Protein AF-A0A485KZB7-F1 (afdb_monomer_lite)

pLDDT: mean 91.89, std 10.24, range [34.25, 98.75]

Sequence (223 aa):
MPAKTKECPFADVTKDVAELESGYIRCPFHLHRQGANAMAKTNVKFETKSGRFVTSAKTTKLLEDIGGSDKIREFATRFYAHGFLDSTLKPFFFLDDGATAHGQRLADFIIQEMGGDVVGSHFWGAAHAKARNCSKRHPSVRGNNFNVVDSRTWMRLHFWAARECGFHLHRAFWRWYISFIQHHIAFYTDSAASFTYEDSVWSMHQHNIDAYVQNGHRMPDFE

Foldseek 3Di:
DPPPPDAFPLLDLVDQLVVVLVCPDDGPQADSFAAQLPCLPPADDFDDDPLHTDADPSLLVVQRRRRHLRLQLSLLLNLVSLQCQAPLRVLLCQDPPGSNVRSLLRSCVSCVSSPHDDPDDDPVVVSQLCSQQRPSDDPVRRPAFDDLQSLLLSLLSSLLSCVSSVQVSSVNSLVNVLVVSLSVSCVRPVVNSVCSVVSNCQNVDVVQVVVCVVVSNYRPVVD

InterPro domains:
  IPR009050 Globin-like superfamily [SSF46458] (63-168)
  IPR012292 Globin/Protoglobin [G3DSA:1.10.490.10] (58-187)

Organism: NCBI:txid120398

Radius of gyration: 16.96 Å; chains: 1; bounding box: 47×45×42 Å

Secondary structure (DSSP, 8-state):
----PPPPGGG-TTS-HHHHHTSSS--SS---PPP--TTTTS-----EETTEE---HHHHHHHHHTTHHHHHHHHHHHHHHHHTT-TTTGGG----SHHHHHHHHHHHHHHHHHT---SS---HHHHHHHHHT-TTS-GGGTT----HHHHHHHHHHHHHHHHHTTGGGSHHHHHHHHHHHHHHHTTT-GGGGGGHHHHHHHTT-HHHHHHHHHTTSS-GGG-

Structure (mmCIF, N/CA/C/O backbone):
data_AF-A0A485KZB7-F1
#
_entry.id   AF-A0A485KZB7-F1
#
loop_
_atom_site.group_PDB
_atom_site.id
_atom_site.type_symbol
_atom_site.label_atom_id
_atom_site.label_alt_id
_atom_site.label_comp_id
_atom_site.label_asym_id
_atom_site.label_entity_id
_atom_site.label_seq_id
_atom_site.pdbx_PDB_ins_code
_atom_site.Cartn_x
_atom_site.Cartn_y
_atom_site.Cartn_z
_atom_site.occupancy
_atom_site.B_iso_or_equiv
_atom_site.auth_seq_id
_atom_site.auth_comp_id
_atom_site.auth_asym_id
_atom_site.auth_atom_id
_atom_site.pdbx_PDB_model_num
ATOM 1 N N . MET A 1 1 ? 28.725 -18.501 2.513 1.00 36.41 1 MET A N 1
ATOM 2 C CA . MET A 1 1 ? 27.438 -17.940 2.046 1.00 36.41 1 MET A CA 1
ATOM 3 C C . MET A 1 1 ? 26.840 -17.168 3.209 1.00 36.41 1 MET A C 1
ATOM 5 O O . MET A 1 1 ? 26.737 -17.775 4.271 1.00 36.41 1 MET A O 1
ATOM 9 N N . PRO A 1 2 ? 26.535 -15.865 3.091 1.00 34.25 2 PRO A N 1
ATOM 10 C CA . PRO A 1 2 ? 25.827 -15.170 4.161 1.00 34.25 2 PRO A CA 1
ATOM 11 C C . PRO A 1 2 ? 24.490 -15.886 4.374 1.00 34.25 2 PRO A C 1
ATOM 13 O O . PRO A 1 2 ? 23.821 -16.240 3.401 1.00 34.25 2 PRO A O 1
ATOM 16 N N . ALA A 1 3 ? 24.149 -16.185 5.628 1.00 38.78 3 ALA A N 1
ATOM 17 C CA . ALA A 1 3 ? 22.864 -16.780 5.958 1.00 38.78 3 ALA A CA 1
ATOM 18 C C . ALA A 1 3 ? 21.777 -15.898 5.338 1.00 38.78 3 ALA A C 1
ATOM 20 O O . ALA A 1 3 ? 21.732 -14.705 5.635 1.00 38.78 3 ALA A O 1
ATOM 21 N N . LYS A 1 4 ? 20.950 -16.461 4.443 1.00 46.59 4 LYS A N 1
ATOM 22 C CA . LYS A 1 4 ? 19.761 -15.769 3.939 1.00 46.59 4 LYS A CA 1
ATOM 23 C C . LYS A 1 4 ? 19.007 -15.280 5.171 1.00 46.59 4 LYS A C 1
ATOM 25 O O . LYS A 1 4 ? 18.535 -16.101 5.960 1.00 46.59 4 LYS A O 1
ATOM 30 N N . THR A 1 5 ? 18.964 -13.967 5.372 1.00 53.12 5 THR A N 1
ATOM 31 C CA . THR A 1 5 ? 18.057 -13.345 6.330 1.00 53.12 5 THR A CA 1
ATOM 32 C C . THR A 1 5 ? 16.684 -13.933 6.036 1.00 53.12 5 THR A C 1
ATOM 34 O O . THR A 1 5 ? 16.222 -13.867 4.898 1.00 53.12 5 THR A O 1
ATOM 37 N N . LYS A 1 6 ? 16.104 -14.655 7.001 1.00 76.00 6 LYS A N 1
ATOM 38 C CA . LYS A 1 6 ? 14.808 -15.313 6.803 1.00 76.00 6 LYS A CA 1
ATOM 39 C C . LYS A 1 6 ? 13.811 -14.218 6.434 1.00 76.00 6 LYS A C 1
ATOM 41 O O . LYS A 1 6 ? 13.649 -13.312 7.227 1.00 76.00 6 LYS A O 1
ATOM 46 N N . GLU A 1 7 ? 13.204 -14.256 5.257 1.00 88.00 7 GLU A N 1
ATOM 47 C CA . GLU A 1 7 ? 12.125 -13.324 4.911 1.00 88.00 7 GLU A CA 1
ATOM 48 C C . GLU A 1 7 ? 10.877 -13.626 5.751 1.00 88.00 7 GLU A C 1
ATOM 50 O O . GLU A 1 7 ? 10.679 -14.754 6.222 1.00 88.00 7 GLU A O 1
ATOM 55 N N . CYS A 1 8 ? 10.030 -12.618 5.949 1.00 91.56 8 CYS A N 1
ATOM 56 C CA . CYS A 1 8 ? 8.719 -12.812 6.549 1.00 91.56 8 CYS A CA 1
ATOM 57 C C . CYS A 1 8 ? 7.881 -13.775 5.690 1.00 91.56 8 CYS A C 1
ATOM 59 O O . CYS A 1 8 ? 7.881 -13.642 4.469 1.00 91.56 8 CYS A O 1
ATOM 61 N N . PRO A 1 9 ? 7.106 -14.707 6.276 1.00 92.62 9 PRO A N 1
ATOM 62 C CA . PRO A 1 9 ? 6.195 -15.554 5.506 1.00 92.62 9 PRO A CA 1
ATOM 63 C C . PRO A 1 9 ? 5.201 -14.784 4.622 1.00 92.62 9 PRO A C 1
ATOM 65 O O . PRO A 1 9 ? 4.825 -15.291 3.574 1.00 92.62 9 PRO A O 1
ATOM 68 N N . PHE A 1 10 ? 4.825 -13.555 4.997 1.00 94.62 10 PHE A N 1
ATOM 69 C CA . PHE A 1 10 ? 3.956 -12.680 4.194 1.00 94.62 10 PHE A CA 1
ATOM 70 C C . PHE A 1 10 ? 4.652 -12.124 2.943 1.00 94.62 10 PHE A C 1
ATOM 72 O O . PHE A 1 10 ? 3.975 -11.640 2.040 1.00 94.62 10 PHE A O 1
ATOM 79 N N . ALA A 1 11 ? 5.985 -12.204 2.871 1.00 95.50 11 ALA A N 1
ATOM 80 C CA . ALA A 1 11 ? 6.758 -11.858 1.681 1.00 95.50 11 ALA A CA 1
ATOM 81 C C . ALA A 1 11 ? 6.645 -12.917 0.567 1.00 95.50 11 ALA A C 1
ATOM 83 O O . ALA A 1 11 ? 7.115 -12.687 -0.545 1.00 95.50 11 ALA A O 1
ATOM 84 N N . ASP A 1 12 ? 6.051 -14.077 0.858 1.00 94.12 12 ASP A N 1
ATOM 85 C CA . ASP A 1 12 ? 5.849 -15.158 -0.098 1.00 94.12 12 ASP A CA 1
ATOM 86 C C . ASP A 1 12 ? 4.417 -15.124 -0.648 1.00 94.12 12 ASP A C 1
ATOM 88 O O . ASP A 1 12 ? 3.473 -15.551 0.022 1.00 94.12 12 ASP A O 1
ATOM 92 N N . VAL A 1 13 ? 4.255 -14.609 -1.872 1.00 95.06 13 VAL A N 1
ATOM 93 C CA . VAL A 1 13 ? 2.940 -14.453 -2.516 1.00 95.06 13 VAL A CA 1
ATOM 94 C C . VAL A 1 13 ? 2.230 -15.781 -2.785 1.00 95.06 13 VAL A C 1
ATOM 96 O O . VAL A 1 13 ? 1.012 -15.787 -2.935 1.00 95.06 13 VAL A O 1
ATOM 99 N N . THR A 1 14 ? 2.949 -16.910 -2.810 1.00 93.12 14 THR A N 1
ATOM 100 C CA . THR A 1 14 ? 2.334 -18.222 -3.070 1.00 93.12 14 THR A CA 1
ATOM 101 C C . THR A 1 14 ? 1.674 -18.815 -1.832 1.00 93.12 14 THR A C 1
ATOM 103 O O . THR A 1 14 ? 0.990 -19.828 -1.933 1.00 93.12 14 THR A O 1
ATOM 106 N N . LYS A 1 15 ? 1.907 -18.225 -0.655 1.00 91.56 15 LYS A N 1
ATOM 107 C CA . LYS A 1 15 ? 1.258 -18.641 0.588 1.00 91.56 15 LYS A CA 1
ATOM 108 C C . LYS A 1 15 ? -0.069 -17.928 0.759 1.00 91.56 15 LYS A C 1
ATOM 110 O O . LYS A 1 15 ? -0.154 -16.714 0.550 1.00 91.56 15 LYS A O 1
ATOM 115 N N . ASP A 1 16 ? -1.063 -18.693 1.189 1.00 89.94 16 ASP A N 1
ATOM 116 C CA . ASP A 1 16 ? -2.361 -18.175 1.588 1.00 89.94 16 ASP A CA 1
ATOM 117 C C . ASP A 1 16 ? -2.235 -17.415 2.916 1.00 89.94 16 ASP A C 1
ATOM 119 O O . ASP A 1 16 ? -1.655 -17.905 3.887 1.00 89.94 16 ASP A O 1
ATOM 123 N N . VAL A 1 17 ? -2.753 -16.187 2.961 1.00 89.69 17 VAL A N 1
ATOM 124 C CA . VAL A 1 17 ? -2.634 -15.325 4.144 1.00 89.69 17 VAL A CA 1
ATOM 125 C C . VAL A 1 17 ? -3.463 -15.847 5.322 1.00 89.69 17 VAL A C 1
ATOM 127 O O . VAL A 1 17 ? -3.009 -15.743 6.460 1.00 89.69 17 VAL A O 1
ATOM 130 N 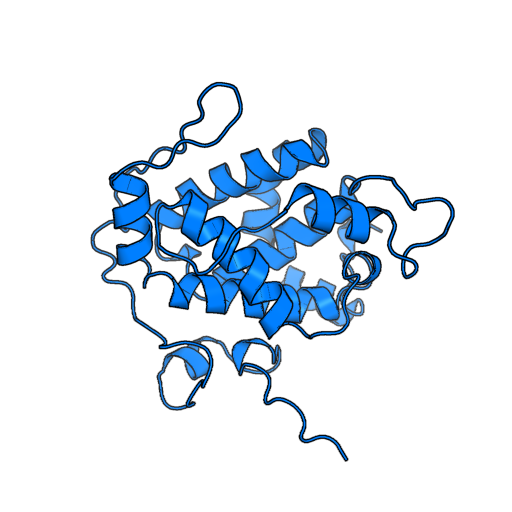N . ALA A 1 18 ? -4.620 -16.470 5.089 1.00 85.62 18 ALA A N 1
ATOM 131 C CA . ALA A 1 18 ? -5.414 -17.052 6.168 1.00 85.62 18 ALA A CA 1
ATOM 132 C C . ALA A 1 18 ? -4.673 -18.230 6.829 1.00 85.62 18 ALA A C 1
ATOM 134 O O . ALA A 1 18 ? -4.719 -18.380 8.053 1.00 85.62 18 ALA A O 1
ATOM 135 N N . GLU A 1 19 ? -3.918 -19.017 6.055 1.00 85.06 19 GLU A N 1
ATOM 136 C CA . GLU A 1 19 ? -3.022 -20.040 6.609 1.00 85.06 19 GLU A CA 1
ATOM 137 C C . GLU A 1 19 ? -1.893 -19.424 7.445 1.00 85.06 19 GLU A C 1
ATOM 139 O O . GLU A 1 19 ? -1.568 -19.943 8.515 1.00 85.06 19 GLU A O 1
ATOM 144 N N . LEU A 1 20 ? -1.312 -18.299 7.014 1.00 84.69 20 LEU A N 1
ATOM 145 C CA . LEU A 1 20 ? -0.275 -17.602 7.784 1.00 84.69 20 LEU A CA 1
ATOM 146 C C . LEU A 1 20 ? -0.810 -17.066 9.123 1.00 84.69 20 LEU A C 1
ATOM 148 O O . LEU A 1 20 ? -0.135 -17.171 10.146 1.00 84.69 20 LEU A O 1
ATOM 152 N N . GLU A 1 21 ? -2.029 -16.529 9.127 1.00 82.06 21 GLU A N 1
ATOM 153 C CA . GLU A 1 21 ? -2.670 -15.927 10.304 1.00 82.06 21 GLU A CA 1
ATOM 154 C C . GLU A 1 21 ? -3.205 -16.955 11.309 1.00 82.06 21 GLU A C 1
ATOM 156 O O . GLU A 1 21 ? -3.427 -16.626 12.473 1.00 82.06 21 GLU A O 1
ATOM 161 N N . SER A 1 22 ? -3.362 -18.215 10.898 1.00 77.38 22 SER A N 1
ATOM 162 C CA . SER A 1 22 ? -3.807 -19.313 11.768 1.00 77.38 22 SER A CA 1
ATOM 163 C C . SER A 1 22 ? -2.859 -19.614 12.944 1.00 77.38 22 SER A C 1
ATOM 165 O O . SER A 1 22 ? -3.224 -20.340 13.868 1.00 77.38 22 SER A O 1
ATOM 167 N N . GLY A 1 23 ? -1.630 -19.083 12.916 1.00 68.88 23 GLY A N 1
ATOM 168 C CA . GLY A 1 23 ? -0.619 -19.288 13.954 1.00 68.88 23 GLY A CA 1
ATOM 169 C C . GLY A 1 23 ? 0.152 -20.607 13.844 1.00 68.88 23 GLY A C 1
ATOM 170 O O . GLY A 1 23 ? 1.099 -20.815 14.603 1.00 68.88 23 GLY A O 1
ATOM 171 N N . TYR A 1 24 ? -0.177 -21.478 12.878 1.00 69.25 24 TYR A N 1
ATOM 172 C CA . TYR A 1 24 ? 0.605 -22.693 12.603 1.00 69.25 24 TYR A CA 1
ATOM 173 C C . TYR A 1 24 ? 2.009 -22.379 12.067 1.00 69.25 24 TYR A C 1
ATOM 175 O O . TYR A 1 24 ? 2.950 -23.148 12.277 1.00 69.25 24 TYR A O 1
ATOM 183 N N . ILE A 1 25 ? 2.173 -21.235 11.400 1.00 71.81 25 ILE A N 1
ATOM 184 C CA . ILE A 1 25 ? 3.452 -20.783 10.859 1.00 71.81 25 ILE A CA 1
ATOM 185 C C . ILE A 1 25 ? 4.040 -19.735 11.800 1.00 71.81 25 ILE A C 1
ATOM 187 O O . ILE A 1 25 ? 3.521 -18.633 11.951 1.00 71.81 25 ILE A O 1
ATOM 191 N N . ARG A 1 26 ? 5.177 -20.060 12.421 1.00 77.12 26 ARG A N 1
ATOM 192 C CA . ARG A 1 26 ? 5.897 -19.112 13.276 1.00 77.12 26 ARG A CA 1
ATOM 193 C C . ARG A 1 26 ? 6.521 -18.003 12.426 1.00 77.12 26 ARG A C 1
ATOM 195 O O . ARG A 1 26 ? 7.530 -18.233 11.758 1.00 77.12 26 ARG A O 1
ATOM 202 N N . CYS A 1 27 ? 5.977 -16.793 12.505 1.00 83.00 27 CYS A N 1
ATOM 203 C CA . CYS A 1 27 ? 6.603 -15.603 11.943 1.00 83.00 27 CYS A CA 1
ATOM 204 C C . CYS A 1 27 ? 7.546 -14.957 12.969 1.00 83.00 27 CYS A C 1
ATOM 206 O O . CYS A 1 27 ? 7.114 -14.609 14.065 1.00 83.00 27 CYS A O 1
ATOM 208 N N . PRO A 1 28 ? 8.838 -14.773 12.651 1.00 84.94 28 PRO A N 1
ATOM 209 C CA . PRO A 1 28 ? 9.756 -14.074 13.546 1.00 84.94 28 PRO A CA 1
ATOM 210 C C . PRO A 1 28 ? 9.637 -12.541 13.455 1.00 84.94 28 PRO A C 1
ATOM 212 O O . PRO A 1 28 ? 10.365 -11.850 14.160 1.00 84.94 28 PRO A O 1
ATOM 215 N N . PHE A 1 29 ? 8.755 -12.020 12.592 1.00 85.38 29 PHE A N 1
ATOM 216 C CA . PHE A 1 29 ? 8.601 -10.586 12.323 1.00 85.38 29 PHE A CA 1
ATOM 217 C C . PHE A 1 29 ? 7.325 -9.980 12.912 1.00 85.38 29 PHE A C 1
ATOM 219 O O . PHE A 1 29 ? 7.338 -8.799 13.242 1.00 85.38 29 PHE A O 1
ATOM 226 N N . HIS A 1 30 ? 6.246 -10.760 13.045 1.00 85.94 30 HIS A N 1
ATOM 227 C CA . HIS A 1 30 ? 4.915 -10.284 13.446 1.00 85.94 30 HIS A CA 1
ATOM 228 C C . HIS A 1 30 ? 4.283 -11.248 14.457 1.00 85.94 30 HIS A C 1
ATOM 230 O O . HIS A 1 30 ? 4.574 -12.445 14.434 1.00 85.94 30 HIS A O 1
ATOM 236 N N . LEU A 1 31 ? 3.396 -10.740 15.318 1.00 83.75 31 LEU A N 1
ATOM 237 C CA . LEU A 1 31 ? 2.701 -11.542 16.335 1.00 83.75 31 LEU A CA 1
ATOM 238 C C . LEU A 1 31 ? 1.316 -12.070 15.905 1.00 83.75 31 LEU A C 1
ATOM 240 O O . LEU A 1 31 ? 0.665 -12.712 16.726 1.00 83.75 31 LEU A O 1
ATOM 244 N N . HIS A 1 32 ? 0.853 -11.814 14.671 1.00 83.75 32 HIS A N 1
ATOM 245 C CA . HIS A 1 32 ? -0.434 -12.304 14.130 1.00 83.75 32 HIS A CA 1
ATOM 246 C C . HIS A 1 32 ? -1.635 -12.062 15.049 1.00 83.75 32 HIS A C 1
ATOM 248 O O . HIS A 1 32 ? -2.488 -12.928 15.253 1.00 83.75 32 HIS A O 1
ATOM 254 N N . ARG A 1 33 ? -1.697 -10.871 15.656 1.00 81.12 33 ARG A N 1
ATOM 255 C CA . ARG A 1 33 ? -2.773 -10.527 16.588 1.00 81.12 33 ARG A CA 1
ATOM 256 C C . ARG A 1 33 ? -4.095 -10.397 15.841 1.00 81.12 33 ARG A C 1
ATOM 258 O O . ARG A 1 33 ? -4.218 -9.616 14.901 1.00 81.12 33 ARG A O 1
ATOM 265 N N . GLN A 1 34 ? -5.105 -11.119 16.314 1.00 83.31 34 GLN A N 1
ATOM 266 C CA . GLN A 1 34 ? -6.467 -10.946 15.830 1.00 83.31 34 GLN A CA 1
ATOM 267 C C . GLN A 1 34 ? -7.045 -9.622 16.341 1.00 83.31 34 GLN A C 1
ATOM 269 O O . GLN A 1 34 ? -6.855 -9.251 17.500 1.00 83.31 34 GLN A O 1
ATOM 274 N N . GLY A 1 35 ? -7.755 -8.912 15.466 1.00 85.75 35 GLY A N 1
ATOM 275 C CA . GLY A 1 35 ? -8.472 -7.697 15.833 1.00 85.75 35 GLY A CA 1
ATOM 276 C C . GLY A 1 35 ? -9.685 -7.982 16.718 1.00 85.75 35 GLY A C 1
ATOM 277 O O . GLY A 1 35 ? -10.392 -8.975 16.526 1.00 85.75 35 GLY A O 1
ATOM 278 N N . ALA A 1 36 ? -9.963 -7.082 17.660 1.00 88.12 36 ALA A N 1
ATOM 279 C CA . ALA A 1 36 ? -11.155 -7.151 18.503 1.00 88.12 36 ALA A CA 1
ATOM 280 C C . ALA A 1 36 ? -12.451 -6.864 17.719 1.00 88.12 36 ALA A C 1
ATOM 282 O O . ALA A 1 36 ? -13.518 -7.334 18.114 1.00 88.12 36 ALA A O 1
ATOM 283 N N . ASN A 1 37 ? -12.363 -6.136 16.595 1.00 90.31 37 ASN A N 1
ATOM 284 C CA . ASN A 1 37 ? -13.483 -5.799 15.705 1.00 90.31 37 ASN A CA 1
ATOM 285 C C . ASN A 1 37 ? -14.677 -5.091 16.394 1.00 90.31 37 ASN A C 1
ATOM 287 O O . ASN A 1 37 ? -15.786 -5.051 15.847 1.00 90.31 37 ASN A O 1
ATOM 291 N N . ALA A 1 38 ? -14.487 -4.501 17.576 1.00 93.19 38 ALA A N 1
ATOM 292 C CA . ALA A 1 38 ? -15.526 -3.807 18.333 1.00 93.19 38 ALA A CA 1
ATOM 293 C C . ALA A 1 38 ? -15.970 -2.494 17.662 1.00 93.19 38 ALA A C 1
ATOM 295 O O . ALA A 1 38 ? -17.090 -2.021 17.862 1.00 93.19 38 ALA A O 1
ATOM 296 N N . MET A 1 39 ? -15.108 -1.895 16.842 1.00 93.62 39 MET A N 1
ATOM 297 C CA . MET A 1 39 ? -15.355 -0.687 16.062 1.00 93.62 39 MET A CA 1
ATOM 298 C C . MET A 1 39 ? -15.730 -0.973 14.609 1.00 93.62 39 MET A C 1
ATOM 300 O O . MET A 1 39 ? -15.916 -0.017 13.857 1.00 93.62 39 MET A O 1
ATOM 304 N N . ALA A 1 40 ? -15.910 -2.233 14.200 1.00 90.81 40 ALA A N 1
ATOM 305 C CA . ALA A 1 40 ? -16.069 -2.624 12.796 1.00 90.81 40 ALA A CA 1
ATOM 306 C C . ALA A 1 40 ? -17.144 -1.845 12.017 1.00 90.81 40 ALA A C 1
ATOM 308 O O . ALA A 1 40 ? -17.021 -1.682 10.804 1.00 90.81 40 ALA A O 1
ATOM 309 N N . LYS A 1 41 ? -18.191 -1.340 12.684 1.00 89.62 41 LYS A N 1
ATOM 310 C CA . LYS A 1 41 ? -19.284 -0.559 12.069 1.00 89.62 41 LYS A CA 1
ATOM 311 C C . LYS A 1 41 ? -19.292 0.924 12.465 1.00 89.62 41 LYS A C 1
ATOM 313 O O . LYS A 1 41 ? -20.149 1.672 11.999 1.00 89.62 41 LYS A O 1
ATOM 318 N N . THR A 1 42 ? -18.363 1.352 13.313 1.00 92.38 42 THR A N 1
ATOM 319 C CA . THR A 1 42 ? -18.287 2.722 13.828 1.00 92.38 42 THR A CA 1
ATOM 320 C C . THR A 1 42 ? -17.838 3.685 12.736 1.00 92.38 42 THR A C 1
ATOM 322 O O . THR A 1 42 ? -16.907 3.410 11.987 1.00 92.38 42 THR A O 1
ATOM 325 N N . ASN A 1 43 ? -18.461 4.860 12.651 1.00 92.19 43 ASN A N 1
ATOM 326 C CA . ASN A 1 43 ? -17.979 5.895 11.743 1.00 92.19 43 ASN A CA 1
ATOM 327 C C . ASN A 1 43 ? -16.713 6.560 12.314 1.00 92.19 43 ASN A C 1
ATOM 329 O O . ASN A 1 43 ? -16.789 7.329 13.279 1.00 92.19 43 ASN A O 1
ATOM 333 N N . VAL A 1 44 ? -15.558 6.273 11.713 1.00 94.56 44 VAL A N 1
ATOM 334 C CA . VAL A 1 44 ? -14.281 6.941 11.997 1.00 94.56 44 VAL A CA 1
ATOM 335 C C . VAL A 1 44 ? -13.967 7.858 10.822 1.00 94.56 44 VAL A C 1
ATOM 337 O O . VAL A 1 44 ? -13.672 7.400 9.722 1.00 94.56 44 VAL A O 1
ATOM 340 N N . LYS A 1 45 ? -14.092 9.167 11.041 1.00 92.44 45 LYS A N 1
ATOM 341 C CA . LYS A 1 45 ? -13.884 10.168 9.996 1.00 92.44 45 LYS A CA 1
ATOM 342 C C . LYS A 1 45 ? -12.389 10.344 9.727 1.00 92.44 45 LYS A C 1
ATOM 344 O O . LYS A 1 45 ? -11.598 10.403 10.663 1.00 92.44 45 LYS A O 1
ATOM 349 N N . PHE A 1 46 ? -12.025 10.454 8.453 1.00 94.56 46 PHE A N 1
ATOM 350 C CA . PHE A 1 46 ? -10.712 10.937 8.042 1.00 94.56 46 PHE A CA 1
ATOM 351 C C . PHE A 1 46 ? -10.711 12.469 8.104 1.00 94.56 46 PHE A C 1
ATOM 353 O O . PHE A 1 46 ? -11.535 13.114 7.453 1.00 94.56 46 PHE A O 1
ATOM 360 N N . GLU A 1 47 ? -9.841 13.053 8.925 1.00 93.88 47 GLU A N 1
ATOM 361 C CA . GLU A 1 47 ? -9.799 14.497 9.155 1.00 93.88 47 GLU A CA 1
ATOM 362 C C . GLU A 1 47 ? -8.427 15.065 8.819 1.00 93.88 47 GLU A C 1
ATOM 364 O O . GLU A 1 47 ? -7.397 14.468 9.123 1.00 93.88 47 GLU A O 1
ATOM 369 N N . THR A 1 48 ? -8.425 16.246 8.205 1.00 94.31 48 THR A N 1
ATOM 370 C CA . THR A 1 48 ? -7.205 16.962 7.839 1.00 94.31 48 THR A CA 1
ATOM 371 C C . THR A 1 48 ? -7.221 18.376 8.398 1.00 94.31 48 THR A C 1
ATOM 373 O O . THR A 1 48 ? -8.265 19.030 8.394 1.00 94.31 48 THR A O 1
ATOM 376 N N . LYS A 1 49 ? -6.057 18.892 8.789 1.00 92.75 49 LYS A N 1
ATOM 377 C CA . LYS A 1 49 ? -5.843 20.290 9.171 1.00 92.75 49 LYS A CA 1
ATOM 378 C C . LYS A 1 49 ? -4.665 20.840 8.379 1.00 92.75 49 LYS A C 1
ATOM 380 O O . LYS A 1 49 ? -3.584 20.259 8.390 1.00 92.75 49 LYS A O 1
ATOM 385 N N . SER A 1 50 ? -4.884 21.942 7.664 1.00 90.81 50 SER A N 1
ATOM 386 C CA . SER A 1 50 ? -3.871 22.561 6.792 1.00 90.81 50 SER A CA 1
ATOM 387 C C . SER A 1 50 ? -3.238 21.572 5.799 1.00 90.81 50 SER A C 1
ATOM 389 O O . SER A 1 50 ? -2.025 21.570 5.600 1.00 90.81 50 SER A O 1
ATOM 391 N N . GLY A 1 51 ? -4.060 20.691 5.216 1.00 85.94 51 GLY A N 1
ATOM 392 C CA . GLY A 1 51 ? -3.618 19.702 4.229 1.00 85.94 51 GLY A CA 1
ATOM 393 C C . GLY A 1 51 ? -2.834 18.513 4.793 1.00 85.94 51 GLY A C 1
ATOM 394 O O . GLY A 1 51 ? -2.289 17.753 4.007 1.00 85.94 51 GLY A O 1
ATOM 395 N N . ARG A 1 52 ? -2.767 18.336 6.118 1.00 86.88 52 ARG A N 1
ATOM 396 C CA . ARG A 1 52 ? -2.169 17.155 6.763 1.00 86.88 52 ARG A CA 1
ATOM 397 C C . ARG A 1 52 ? -3.228 16.364 7.510 1.00 86.88 52 ARG A C 1
ATOM 399 O O . ARG A 1 52 ? -4.126 16.978 8.090 1.00 86.88 52 ARG A O 1
ATOM 406 N N . PHE A 1 53 ? -3.117 15.040 7.522 1.00 90.25 53 PHE A N 1
ATOM 407 C CA . PHE A 1 53 ? -3.961 14.200 8.365 1.00 90.25 53 PHE A CA 1
ATOM 408 C C . PHE A 1 53 ? -3.806 14.554 9.853 1.00 90.25 53 PHE A C 1
ATOM 410 O O . PHE A 1 53 ? -2.756 15.022 10.299 1.00 90.25 53 PHE A O 1
ATOM 417 N N . VAL A 1 54 ? -4.887 14.369 10.611 1.00 92.81 54 VAL A N 1
ATOM 418 C CA . VAL A 1 54 ? -4.931 14.590 12.056 1.00 92.81 54 VAL A CA 1
ATOM 419 C C . VAL A 1 54 ? -5.237 13.274 12.756 1.00 92.81 54 VAL A C 1
ATOM 421 O O . VAL A 1 54 ? -6.361 12.771 12.715 1.00 92.81 54 VAL A O 1
ATOM 424 N N . THR A 1 55 ? -4.236 12.755 13.461 1.00 93.81 55 THR A N 1
ATOM 425 C CA . THR A 1 55 ? -4.392 11.639 14.393 1.00 93.81 55 THR A CA 1
ATOM 426 C C . THR A 1 55 ? -5.397 11.991 15.492 1.00 93.81 55 THR A C 1
ATOM 428 O O . THR A 1 55 ? -5.387 13.095 16.040 1.00 93.81 55 THR A O 1
ATOM 431 N N . SER A 1 56 ? -6.264 11.043 15.847 1.00 94.19 56 SER A N 1
ATOM 432 C CA . SER A 1 56 ? -7.263 11.204 16.905 1.00 94.19 56 SER A CA 1
ATOM 433 C C . SER A 1 56 ? -7.336 9.963 17.791 1.00 94.19 56 SER A C 1
ATOM 435 O O . SER A 1 56 ? -6.983 8.865 17.372 1.00 94.19 56 SER A O 1
ATOM 437 N N . ALA A 1 57 ? -7.924 10.090 18.982 1.00 95.12 57 ALA A N 1
ATOM 438 C CA . ALA A 1 57 ? -8.182 8.932 19.842 1.00 95.12 57 ALA A CA 1
ATOM 439 C C . ALA A 1 57 ? -9.004 7.830 19.136 1.00 95.12 57 ALA A C 1
ATOM 441 O O . ALA A 1 57 ? -8.854 6.647 19.434 1.00 95.12 57 ALA A O 1
ATOM 442 N N . LYS A 1 58 ? -9.861 8.197 18.168 1.00 95.62 58 LYS A N 1
ATOM 443 C CA . LYS A 1 58 ? -10.624 7.224 17.375 1.00 95.62 58 LYS A CA 1
ATOM 444 C C . LYS A 1 58 ? -9.744 6.455 16.395 1.00 95.62 58 LYS A C 1
ATOM 446 O O . LYS A 1 58 ? -10.019 5.282 16.183 1.00 95.62 58 LYS A O 1
ATOM 451 N N . THR A 1 59 ? -8.732 7.082 15.797 1.00 96.50 59 THR A N 1
ATOM 452 C CA . THR A 1 59 ? -7.811 6.392 14.877 1.00 96.50 59 THR A CA 1
ATOM 453 C C . THR A 1 59 ? -6.839 5.504 15.643 1.00 96.50 59 THR A C 1
ATOM 455 O O . THR A 1 59 ? -6.570 4.399 15.188 1.00 96.50 59 THR A O 1
ATOM 458 N N . THR A 1 60 ? -6.423 5.917 16.844 1.00 96.69 60 THR A N 1
ATOM 459 C CA . THR A 1 60 ? -5.618 5.076 17.743 1.00 96.69 60 THR A CA 1
ATOM 460 C C . THR A 1 60 ? -6.396 3.832 18.160 1.00 96.69 60 THR A C 1
ATOM 462 O O . THR A 1 60 ? -5.928 2.714 17.972 1.00 96.69 60 THR A O 1
ATOM 465 N N . LYS A 1 61 ? -7.644 4.003 18.615 1.00 96.88 61 LYS A N 1
ATOM 466 C CA . LYS A 1 61 ? -8.507 2.866 18.958 1.00 96.88 61 LYS A CA 1
ATOM 467 C C . LYS A 1 61 ? -8.820 1.989 17.742 1.00 96.88 61 LYS A C 1
ATOM 469 O O . LYS A 1 61 ? -8.898 0.775 17.862 1.00 96.88 61 LYS A O 1
ATOM 474 N N . LEU A 1 62 ? -8.977 2.595 16.563 1.00 97.44 62 LEU A N 1
ATOM 475 C CA . LEU A 1 62 ? -9.172 1.857 15.319 1.00 97.44 62 LEU A CA 1
ATOM 476 C C . LEU A 1 62 ? -7.958 0.979 14.985 1.00 97.44 62 LEU A C 1
ATOM 478 O O . LEU A 1 62 ? -8.173 -0.137 14.533 1.00 97.44 62 LEU A O 1
ATOM 482 N N . LEU A 1 63 ? -6.725 1.451 15.222 1.00 97.50 63 LEU A N 1
ATOM 483 C CA . LEU A 1 63 ? -5.501 0.656 15.050 1.00 97.50 63 LEU A CA 1
ATOM 484 C C . LEU A 1 63 ? -5.494 -0.561 15.975 1.00 97.50 63 LEU A C 1
ATOM 486 O O . LEU A 1 63 ? -5.216 -1.666 15.524 1.00 97.50 63 LEU A O 1
ATOM 490 N N . GLU A 1 64 ? -5.817 -0.383 17.254 1.00 96.12 64 GLU A N 1
ATOM 491 C CA . GLU A 1 64 ? -5.927 -1.503 18.197 1.00 96.12 64 GLU A CA 1
ATOM 492 C C . GLU A 1 64 ? -6.983 -2.518 17.733 1.00 96.12 64 GLU A C 1
ATOM 494 O O . GLU A 1 64 ? -6.738 -3.725 17.720 1.00 96.12 64 GLU A O 1
ATOM 499 N N . ASP A 1 65 ? -8.140 -2.024 17.288 1.00 96.50 65 ASP A N 1
ATOM 500 C CA . ASP A 1 65 ? -9.307 -2.846 16.973 1.00 96.50 65 ASP A CA 1
ATOM 501 C C . ASP A 1 65 ? -9.124 -3.754 15.746 1.00 96.50 65 ASP A C 1
ATOM 503 O O . ASP A 1 65 ? -9.693 -4.846 15.703 1.00 96.50 65 ASP A O 1
ATOM 507 N N . ILE A 1 66 ? -8.290 -3.347 14.783 1.00 96.31 66 ILE A N 1
ATOM 508 C CA . ILE A 1 66 ? -7.941 -4.147 13.594 1.00 96.31 66 ILE A CA 1
ATOM 509 C C . ILE A 1 66 ? -6.854 -5.203 13.851 1.00 96.31 66 ILE A C 1
ATOM 511 O O . ILE A 1 66 ? -6.566 -5.985 12.951 1.00 96.31 66 ILE A O 1
ATOM 515 N N . GLY A 1 67 ? -6.251 -5.243 15.044 1.00 95.00 67 GLY A N 1
ATOM 516 C CA . GLY A 1 67 ? -5.139 -6.150 15.373 1.00 95.00 67 GLY A CA 1
ATOM 517 C C . GLY A 1 67 ? -3.811 -5.441 15.660 1.00 95.00 67 GLY A C 1
ATOM 518 O O . GLY A 1 67 ? -2.787 -6.092 15.864 1.00 95.00 67 GLY A O 1
ATOM 519 N N . GLY A 1 68 ? -3.806 -4.108 15.722 1.00 95.62 68 GLY A N 1
ATOM 520 C CA . GLY A 1 68 ? -2.641 -3.311 16.095 1.00 95.62 68 GLY A CA 1
ATOM 521 C C . GLY A 1 68 ? -1.575 -3.202 15.005 1.00 95.62 68 GLY A C 1
ATOM 522 O O . GLY A 1 68 ? -1.783 -3.522 13.834 1.00 95.62 68 GLY A O 1
ATOM 523 N N . SER A 1 69 ? -0.394 -2.743 15.422 1.00 95.19 69 SER A N 1
ATOM 524 C CA . SER A 1 69 ? 0.759 -2.505 14.549 1.00 95.19 69 SER A CA 1
ATOM 525 C C . SER A 1 69 ? 1.193 -3.737 13.751 1.00 95.19 69 SER A C 1
ATOM 527 O O . SER A 1 69 ? 1.563 -3.602 12.588 1.00 95.19 69 SER A O 1
ATOM 529 N N . ASP A 1 70 ? 1.117 -4.936 14.333 1.00 93.44 70 ASP A N 1
ATOM 530 C CA . ASP A 1 70 ? 1.512 -6.178 13.653 1.00 93.44 70 ASP A CA 1
ATOM 531 C C . ASP A 1 70 ? 0.668 -6.437 12.400 1.00 93.44 70 ASP A C 1
ATOM 533 O O . ASP A 1 70 ? 1.214 -6.756 11.345 1.00 93.44 70 ASP A O 1
ATOM 537 N N . LYS A 1 71 ? -0.645 -6.187 12.473 1.00 95.44 71 LYS A N 1
ATOM 538 C CA . LYS A 1 71 ? -1.546 -6.358 11.330 1.00 95.44 71 LYS A CA 1
ATOM 539 C C . LYS A 1 71 ? -1.214 -5.395 10.184 1.00 95.44 71 LYS A C 1
ATOM 541 O O . LYS A 1 71 ? -1.305 -5.753 9.010 1.00 95.44 71 LYS A O 1
ATOM 546 N N . ILE A 1 72 ? -0.790 -4.170 10.511 1.00 97.31 72 ILE A N 1
ATOM 547 C CA . ILE A 1 72 ? -0.312 -3.206 9.509 1.00 97.31 72 ILE A CA 1
ATOM 548 C C . ILE A 1 72 ? 0.982 -3.714 8.847 1.00 97.31 72 ILE A C 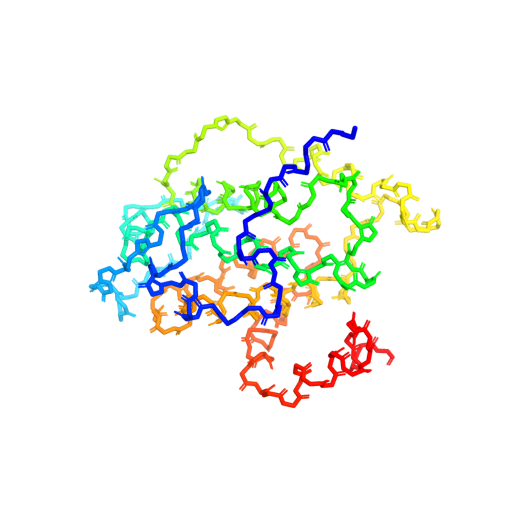1
ATOM 550 O O . ILE A 1 72 ? 1.129 -3.644 7.627 1.00 97.31 72 ILE A O 1
ATOM 554 N N . ARG A 1 73 ? 1.914 -4.273 9.627 1.00 95.62 73 ARG A N 1
ATOM 555 C CA . ARG A 1 73 ? 3.177 -4.827 9.106 1.00 95.62 73 ARG A CA 1
ATOM 556 C C . ARG A 1 73 ? 2.968 -6.011 8.173 1.00 95.62 73 ARG A C 1
ATOM 558 O O . ARG A 1 73 ? 3.649 -6.108 7.151 1.00 95.62 73 ARG A O 1
ATOM 565 N N . GLU A 1 74 ? 2.005 -6.866 8.490 1.00 95.75 74 GLU A N 1
ATOM 566 C CA . GLU A 1 74 ? 1.598 -8.000 7.662 1.00 95.75 74 GLU A CA 1
ATOM 567 C C . GLU A 1 74 ? 1.151 -7.564 6.269 1.00 95.75 74 GLU A C 1
ATOM 569 O O . GLU A 1 74 ? 1.761 -7.989 5.282 1.00 95.75 74 GLU A O 1
ATOM 574 N N . PHE A 1 75 ? 0.164 -6.662 6.166 1.00 96.25 75 PHE A N 1
ATOM 575 C CA . PHE A 1 75 ? -0.274 -6.222 4.837 1.00 96.25 75 PHE A CA 1
ATOM 576 C C . PHE A 1 75 ? 0.812 -5.429 4.125 1.00 96.25 75 PHE A C 1
ATOM 578 O O . PHE A 1 75 ? 0.949 -5.568 2.916 1.00 96.25 75 PHE A O 1
ATOM 585 N N . ALA A 1 76 ? 1.581 -4.591 4.827 1.00 97.81 76 ALA A N 1
ATOM 586 C CA . ALA A 1 76 ? 2.596 -3.779 4.170 1.00 97.81 76 ALA A CA 1
ATOM 587 C C . ALA A 1 76 ? 3.697 -4.668 3.575 1.00 97.81 76 ALA A C 1
ATOM 589 O O . ALA A 1 76 ? 4.169 -4.420 2.466 1.00 97.81 76 ALA A O 1
ATOM 590 N N . THR A 1 77 ? 4.061 -5.744 4.276 1.00 97.56 77 THR A N 1
ATOM 591 C CA . THR A 1 77 ? 4.961 -6.778 3.755 1.00 97.56 77 THR A CA 1
ATOM 592 C C . THR A 1 77 ? 4.353 -7.471 2.538 1.00 97.56 77 THR A C 1
ATOM 594 O O . THR A 1 77 ? 5.016 -7.575 1.506 1.00 97.56 77 THR A O 1
ATOM 597 N N . ARG A 1 78 ? 3.081 -7.887 2.620 1.00 97.88 78 ARG A N 1
ATOM 598 C CA . ARG A 1 78 ? 2.368 -8.536 1.510 1.00 97.88 78 ARG A CA 1
ATOM 599 C C . ARG A 1 78 ? 2.244 -7.629 0.283 1.00 97.88 78 ARG A C 1
ATOM 601 O O . ARG A 1 78 ? 2.436 -8.076 -0.842 1.00 97.88 78 ARG A O 1
ATOM 608 N N . PHE A 1 79 ? 2.008 -6.338 0.493 1.00 98.62 79 PHE A N 1
ATOM 609 C CA . PHE A 1 79 ? 1.969 -5.333 -0.562 1.00 98.62 79 PHE A CA 1
ATOM 610 C C . PHE A 1 79 ? 3.298 -5.269 -1.314 1.00 98.62 79 PHE A C 1
ATOM 612 O O . PHE A 1 79 ? 3.310 -5.367 -2.540 1.00 98.62 79 PHE A O 1
ATOM 619 N N . TYR A 1 80 ? 4.424 -5.152 -0.606 1.00 98.25 80 TYR A N 1
ATOM 620 C CA . TYR A 1 80 ? 5.717 -5.132 -1.286 1.00 98.25 80 TYR A CA 1
ATOM 621 C C . TYR A 1 80 ? 6.071 -6.479 -1.911 1.00 98.25 80 TYR A C 1
ATOM 623 O O . TYR A 1 80 ? 6.734 -6.480 -2.943 1.00 98.25 80 TYR A O 1
ATOM 631 N N . ALA A 1 81 ? 5.603 -7.605 -1.364 1.00 97.81 81 ALA A N 1
ATOM 632 C CA . ALA A 1 81 ? 5.756 -8.913 -1.999 1.00 97.81 81 ALA A CA 1
ATOM 633 C C . ALA A 1 81 ? 5.181 -8.902 -3.425 1.00 97.81 81 ALA A C 1
ATOM 635 O O . ALA A 1 81 ? 5.885 -9.252 -4.371 1.00 97.81 81 ALA A O 1
ATOM 636 N N . HIS A 1 82 ? 3.957 -8.387 -3.586 1.00 98.19 82 HIS A N 1
ATOM 637 C CA . HIS A 1 82 ? 3.348 -8.161 -4.901 1.00 98.19 82 HIS A CA 1
ATOM 638 C C . HIS A 1 82 ? 4.088 -7.097 -5.711 1.00 98.19 82 HIS A C 1
ATOM 640 O O . HIS A 1 82 ? 4.399 -7.309 -6.880 1.00 98.19 82 HIS A O 1
ATOM 646 N N . GLY A 1 83 ? 4.426 -5.963 -5.095 1.00 97.94 83 GLY A N 1
ATOM 647 C CA . GLY A 1 83 ? 5.099 -4.861 -5.780 1.00 97.94 83 GLY A CA 1
ATOM 648 C C . GLY A 1 83 ? 6.466 -5.240 -6.360 1.00 97.94 83 GLY A C 1
ATOM 649 O O . GLY A 1 83 ? 6.861 -4.701 -7.388 1.00 97.94 83 GLY A O 1
ATOM 650 N N . PHE A 1 84 ? 7.212 -6.155 -5.730 1.00 97.19 84 PHE A N 1
ATOM 651 C CA . PHE A 1 84 ? 8.518 -6.612 -6.230 1.00 97.19 84 PHE A CA 1
ATOM 652 C C . PHE A 1 84 ? 8.415 -7.492 -7.485 1.00 97.19 84 PHE A C 1
ATOM 654 O O . PHE A 1 84 ? 9.423 -7.674 -8.187 1.00 97.19 84 PHE A O 1
ATOM 661 N N . LEU A 1 85 ? 7.223 -8.024 -7.764 1.00 97.38 85 LEU A N 1
ATOM 662 C CA . LEU A 1 85 ? 6.894 -8.743 -8.994 1.00 97.38 85 LEU A CA 1
ATOM 663 C C . LEU A 1 85 ? 6.450 -7.781 -10.103 1.00 97.38 85 LEU A C 1
ATOM 665 O O . LEU A 1 85 ? 6.702 -8.055 -11.273 1.00 97.38 85 LEU A O 1
ATOM 669 N N . ASP A 1 86 ? 5.865 -6.639 -9.738 1.00 98.00 86 ASP A N 1
ATOM 670 C CA . ASP A 1 86 ? 5.352 -5.644 -10.676 1.00 98.00 86 ASP A CA 1
ATOM 671 C C . ASP A 1 86 ? 6.472 -4.828 -11.346 1.00 98.00 86 ASP A C 1
ATOM 673 O O . ASP A 1 86 ? 7.238 -4.105 -10.701 1.00 98.00 86 ASP A O 1
ATOM 677 N N . SER A 1 87 ? 6.563 -4.915 -12.673 1.00 95.00 87 SER A N 1
ATOM 678 C CA . SER A 1 87 ? 7.607 -4.219 -13.443 1.00 95.00 87 SER A CA 1
ATOM 679 C C . SER A 1 87 ? 7.450 -2.691 -13.509 1.00 95.00 87 SER A C 1
ATOM 681 O O . SER A 1 87 ? 8.439 -1.999 -13.760 1.00 95.00 87 SER A O 1
ATOM 683 N N . THR A 1 88 ? 6.252 -2.156 -13.253 1.00 95.25 88 TH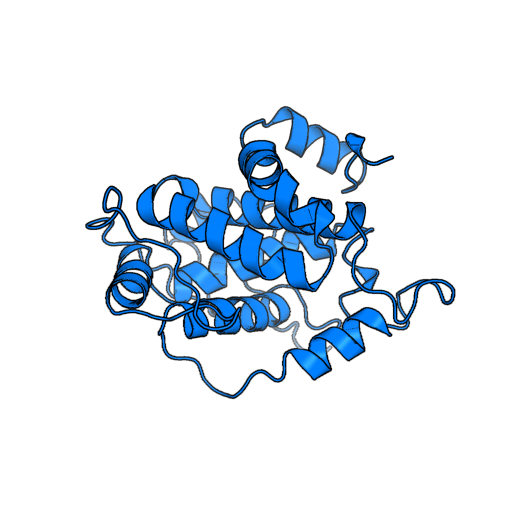R A N 1
ATOM 684 C CA . THR A 1 88 ? 5.974 -0.714 -13.189 1.00 95.25 88 THR A CA 1
ATOM 685 C C . THR A 1 88 ? 6.454 -0.130 -11.859 1.00 95.25 88 THR A C 1
ATOM 687 O O . THR A 1 88 ? 7.100 0.919 -11.840 1.00 95.25 88 THR A O 1
ATOM 690 N N . LEU A 1 89 ? 6.209 -0.817 -10.736 1.00 96.50 89 LEU A N 1
ATOM 691 C CA . LEU A 1 89 ? 6.573 -0.324 -9.401 1.00 96.50 89 LEU A CA 1
ATOM 692 C C . LEU A 1 89 ? 8.016 -0.634 -9.003 1.00 96.50 89 LEU A C 1
ATOM 694 O O . LEU A 1 89 ? 8.684 0.209 -8.395 1.00 96.50 89 LEU A O 1
ATOM 698 N N . LYS A 1 90 ? 8.530 -1.816 -9.359 1.00 95.81 90 LYS A N 1
ATOM 699 C CA . LYS A 1 90 ? 9.870 -2.279 -8.968 1.00 95.81 90 LYS A CA 1
ATOM 700 C C . LYS A 1 90 ? 11.005 -1.272 -9.234 1.00 95.81 90 LYS A C 1
ATOM 702 O O . LYS A 1 90 ? 11.889 -1.162 -8.380 1.00 95.81 90 LYS A O 1
ATOM 707 N N . PRO A 1 91 ? 11.017 -0.488 -10.333 1.00 96.25 91 PRO A N 1
ATOM 708 C CA . PRO A 1 91 ? 12.035 0.540 -10.562 1.00 96.25 91 PRO A CA 1
ATOM 709 C C . PRO A 1 91 ? 12.108 1.639 -9.491 1.00 96.25 91 PRO A C 1
ATOM 711 O O . PRO A 1 91 ? 13.138 2.303 -9.377 1.00 96.25 91 PRO A O 1
ATOM 714 N N . PHE A 1 92 ? 11.050 1.852 -8.704 1.00 96.06 92 PHE A N 1
ATOM 715 C CA . PHE A 1 92 ? 11.042 2.827 -7.610 1.00 96.06 92 PHE A CA 1
ATOM 716 C C . PHE A 1 92 ? 11.657 2.286 -6.311 1.00 96.06 92 PHE A C 1
ATOM 718 O O . PHE A 1 92 ? 12.010 3.070 -5.423 1.00 96.06 92 PHE A O 1
ATOM 725 N N . PHE A 1 93 ? 11.829 0.969 -6.186 1.00 95.44 93 PHE A N 1
ATOM 726 C CA . PHE A 1 93 ? 12.382 0.333 -4.992 1.00 95.44 93 PHE A CA 1
ATOM 727 C C . PHE A 1 93 ? 13.907 0.411 -5.028 1.00 95.44 93 PHE A C 1
ATOM 729 O O . PHE A 1 93 ? 14.609 -0.458 -5.544 1.00 95.44 93 PHE A O 1
ATOM 736 N N . PHE A 1 94 ? 14.433 1.523 -4.519 1.00 93.56 94 PHE A N 1
ATOM 737 C CA . PHE A 1 94 ? 15.855 1.857 -4.603 1.00 93.56 94 PHE A CA 1
ATOM 738 C C . PHE A 1 94 ? 16.762 1.003 -3.704 1.00 93.56 94 PHE A C 1
ATOM 740 O O . PHE A 1 94 ? 17.975 1.028 -3.895 1.00 93.56 94 PHE A O 1
ATOM 747 N N . LEU A 1 95 ? 16.197 0.256 -2.753 1.00 93.00 95 LEU A N 1
ATOM 748 C CA . LEU A 1 95 ? 16.905 -0.749 -1.960 1.00 93.00 95 LEU A CA 1
ATOM 749 C C . LEU A 1 95 ? 16.511 -2.151 -2.434 1.00 93.00 95 LEU A C 1
ATOM 751 O O . LEU A 1 95 ? 15.372 -2.375 -2.832 1.00 93.00 95 LEU A O 1
ATOM 755 N N . ASP A 1 96 ? 17.446 -3.093 -2.361 1.00 90.81 96 ASP A N 1
ATOM 756 C CA . ASP A 1 96 ? 17.212 -4.522 -2.614 1.00 90.81 96 ASP A CA 1
ATOM 757 C C . ASP A 1 96 ? 17.214 -5.305 -1.290 1.00 90.81 96 ASP A C 1
ATOM 759 O O . ASP A 1 96 ? 17.869 -6.333 -1.152 1.00 90.81 96 ASP A O 1
ATOM 763 N N . ASP A 1 97 ? 16.518 -4.773 -0.282 1.00 93.00 97 ASP A N 1
ATOM 764 C CA . ASP A 1 97 ? 16.439 -5.316 1.084 1.00 93.00 97 ASP A CA 1
ATOM 765 C C . ASP A 1 97 ? 15.148 -6.113 1.355 1.00 93.00 97 ASP A C 1
ATOM 767 O O . ASP A 1 97 ? 14.848 -6.444 2.501 1.00 93.00 97 ASP A O 1
ATOM 771 N N . GLY A 1 98 ? 14.403 -6.435 0.295 1.00 94.12 98 GLY A N 1
ATOM 772 C CA . GLY A 1 98 ? 13.255 -7.336 0.341 1.00 94.12 98 GLY A CA 1
ATOM 773 C C . GLY A 1 98 ? 11.938 -6.687 0.768 1.00 94.12 98 GLY A C 1
ATOM 774 O O . GLY A 1 98 ? 11.861 -5.514 1.159 1.00 94.12 98 GLY A O 1
ATOM 775 N N . ALA A 1 99 ? 10.868 -7.478 0.657 1.00 95.81 99 ALA A N 1
ATOM 776 C CA . ALA A 1 99 ? 9.506 -7.048 0.963 1.00 95.81 99 ALA A CA 1
ATOM 777 C C . ALA A 1 99 ? 9.313 -6.777 2.456 1.00 95.81 99 ALA A C 1
ATOM 779 O O . ALA A 1 99 ? 8.631 -5.820 2.809 1.00 95.81 99 ALA A O 1
ATOM 780 N N . THR A 1 100 ? 9.965 -7.552 3.329 1.00 94.50 100 THR A N 1
ATOM 781 C CA . THR A 1 100 ? 9.880 -7.355 4.782 1.00 94.50 100 THR A CA 1
ATOM 782 C C . THR A 1 100 ? 10.393 -5.971 5.190 1.00 94.50 100 THR A C 1
ATOM 784 O O . THR A 1 100 ? 9.714 -5.240 5.909 1.00 94.50 100 THR A O 1
ATOM 787 N N . ALA A 1 101 ? 11.563 -5.554 4.694 1.00 93.31 101 ALA A N 1
ATOM 788 C CA . ALA A 1 101 ? 12.150 -4.265 5.060 1.00 93.31 101 ALA A CA 1
ATOM 789 C C . ALA A 1 101 ? 11.394 -3.071 4.449 1.00 93.31 101 ALA A C 1
ATOM 791 O O . ALA A 1 101 ? 11.207 -2.045 5.109 1.00 93.31 101 ALA A O 1
ATOM 792 N N . HIS A 1 102 ? 10.923 -3.191 3.204 1.00 94.31 102 HIS A N 1
ATOM 793 C CA . HIS A 1 102 ? 10.067 -2.171 2.594 1.00 94.31 102 HIS A CA 1
ATOM 794 C C . HIS A 1 102 ? 8.707 -2.061 3.295 1.00 94.31 102 HIS A C 1
ATOM 796 O O . HIS A 1 102 ? 8.260 -0.951 3.600 1.00 94.31 102 HIS A O 1
ATOM 802 N N . GLY A 1 103 ? 8.090 -3.206 3.590 1.00 95.12 103 GLY A N 1
ATOM 803 C CA . GLY A 1 103 ? 6.834 -3.316 4.320 1.00 95.12 103 GLY A CA 1
ATOM 804 C C . GLY A 1 103 ? 6.930 -2.685 5.697 1.00 95.12 103 GLY A C 1
ATOM 805 O O . GLY A 1 103 ? 6.082 -1.871 6.043 1.00 95.12 103 GLY A O 1
ATOM 806 N N . GLN A 1 104 ? 8.012 -2.948 6.430 1.00 94.06 104 GLN A N 1
ATOM 807 C CA . GLN A 1 104 ? 8.283 -2.321 7.721 1.00 94.06 104 GLN A CA 1
ATOM 808 C C . GLN A 1 104 ? 8.236 -0.789 7.639 1.00 94.06 104 GLN A C 1
ATOM 810 O O . GLN A 1 104 ? 7.540 -0.166 8.437 1.00 94.06 104 GLN A O 1
ATOM 815 N N . ARG A 1 105 ? 8.908 -0.184 6.647 1.00 93.56 105 ARG A N 1
ATOM 816 C CA . ARG A 1 105 ? 8.906 1.278 6.466 1.00 93.56 105 ARG A CA 1
ATOM 817 C C . ARG A 1 105 ? 7.485 1.798 6.248 1.00 93.56 105 ARG A C 1
ATOM 819 O O . ARG A 1 105 ? 7.037 2.666 6.988 1.00 93.56 105 ARG A O 1
ATOM 826 N N . LEU A 1 106 ? 6.764 1.261 5.264 1.00 94.81 106 LEU A N 1
ATOM 827 C CA . LEU A 1 106 ? 5.386 1.680 4.974 1.00 94.81 106 LEU A CA 1
ATOM 828 C C . LEU A 1 106 ? 4.439 1.455 6.161 1.00 94.81 106 LEU A C 1
ATOM 830 O O . LEU A 1 106 ? 3.577 2.288 6.423 1.00 94.81 106 LEU A O 1
ATOM 834 N N . ALA A 1 107 ? 4.598 0.352 6.888 1.00 95.62 107 ALA A N 1
ATOM 835 C CA . ALA A 1 107 ? 3.806 0.086 8.075 1.00 95.62 107 ALA A CA 1
ATOM 836 C C . ALA A 1 107 ? 4.066 1.132 9.155 1.00 95.62 107 ALA A C 1
ATOM 838 O O . ALA A 1 107 ? 3.113 1.649 9.729 1.00 95.62 107 ALA A O 1
ATOM 839 N N . ASP A 1 108 ? 5.330 1.490 9.394 1.00 94.75 108 ASP A N 1
ATOM 840 C CA . ASP A 1 108 ? 5.668 2.489 10.403 1.00 94.75 108 ASP A CA 1
ATOM 841 C C . ASP A 1 108 ? 5.019 3.847 10.116 1.00 94.75 108 ASP A C 1
ATOM 843 O O . ASP A 1 108 ? 4.507 4.482 11.035 1.00 94.75 108 ASP A O 1
ATOM 847 N N . PHE A 1 109 ? 4.959 4.259 8.845 1.00 93.06 109 PHE A N 1
ATOM 848 C CA . PHE A 1 109 ? 4.202 5.446 8.437 1.00 93.06 109 PHE A CA 1
ATOM 849 C C . PHE A 1 109 ? 2.743 5.375 8.889 1.00 93.06 109 PHE A C 1
ATOM 851 O O . PHE A 1 109 ? 2.239 6.268 9.560 1.00 93.06 109 PHE A O 1
ATOM 858 N N . ILE A 1 110 ? 2.061 4.294 8.517 1.00 95.69 110 ILE A N 1
ATOM 859 C CA . ILE A 1 110 ? 0.620 4.151 8.728 1.00 95.69 110 ILE A CA 1
ATOM 860 C C . ILE A 1 110 ? 0.311 4.018 10.220 1.00 95.69 110 ILE A C 1
ATOM 862 O O . ILE A 1 110 ? -0.657 4.604 10.698 1.00 95.69 110 ILE A O 1
ATOM 866 N N . ILE A 1 111 ? 1.157 3.307 10.968 1.00 95.94 111 ILE A N 1
ATOM 867 C CA . ILE A 1 111 ? 1.061 3.193 12.425 1.00 95.94 111 ILE A CA 1
ATOM 868 C C . ILE A 1 111 ? 1.208 4.573 13.074 1.00 95.94 111 ILE A C 1
ATOM 870 O O . ILE A 1 111 ? 0.359 4.931 13.890 1.00 95.94 111 ILE A O 1
ATOM 874 N N . GLN A 1 112 ? 2.218 5.365 12.686 1.00 93.88 112 GLN A N 1
ATOM 875 C CA . GLN A 1 112 ? 2.404 6.730 13.198 1.00 93.88 112 GLN A CA 1
ATOM 876 C C . GLN A 1 112 ? 1.189 7.613 12.911 1.00 93.88 112 GLN A C 1
ATOM 878 O O . GLN A 1 112 ? 0.691 8.275 13.818 1.00 93.88 112 GLN A O 1
ATOM 883 N N . GLU A 1 113 ? 0.675 7.591 11.680 1.00 93.50 113 GLU A N 1
ATOM 884 C CA . GLU A 1 113 ? -0.509 8.364 11.299 1.00 93.50 113 GLU A CA 1
ATOM 885 C C . GLU A 1 113 ? -1.712 7.974 12.167 1.00 93.50 113 GLU A C 1
ATOM 887 O O . GLU A 1 113 ? -2.404 8.834 12.708 1.00 93.50 113 GLU A O 1
ATOM 892 N N . MET A 1 114 ? -1.927 6.680 12.412 1.00 96.00 114 MET A N 1
ATOM 893 C CA . MET A 1 114 ? -3.007 6.213 13.285 1.00 96.00 114 MET A CA 1
ATOM 894 C C . MET A 1 114 ? -2.784 6.519 14.776 1.00 96.00 114 MET A C 1
ATOM 896 O O . MET A 1 114 ? -3.740 6.428 15.548 1.00 96.00 114 MET A O 1
ATOM 900 N N . GLY A 1 115 ? -1.583 6.941 15.179 1.00 94.94 115 GLY A N 1
ATOM 901 C CA . GLY A 1 115 ? -1.220 7.275 16.559 1.00 94.94 115 GLY A CA 1
ATOM 902 C C . GLY A 1 115 ? -0.657 6.108 17.364 1.00 94.94 115 GLY A C 1
ATOM 903 O O . GLY A 1 115 ? -0.769 6.120 18.585 1.00 94.94 115 GLY A O 1
ATOM 904 N N . GLY A 1 116 ? -0.120 5.091 16.693 1.00 94.69 116 GLY A N 1
ATOM 905 C CA . GLY A 1 116 ? 0.622 4.007 17.327 1.00 94.69 116 GLY A CA 1
ATOM 906 C C . GLY A 1 116 ? 2.118 4.301 17.438 1.00 94.69 116 GLY A C 1
ATOM 907 O O . GLY A 1 116 ? 2.663 5.163 16.745 1.00 94.69 116 GLY A O 1
ATOM 908 N N . ASP A 1 117 ? 2.790 3.530 18.288 1.00 90.88 117 ASP A N 1
ATOM 909 C CA . ASP A 1 117 ? 4.224 3.662 18.525 1.00 90.88 117 ASP A CA 1
ATOM 910 C C . ASP A 1 117 ? 5.055 2.940 17.458 1.00 90.88 117 ASP A C 1
ATOM 912 O O . ASP A 1 117 ? 4.793 1.787 17.094 1.00 90.88 117 ASP A O 1
ATOM 916 N N . VAL A 1 118 ? 6.121 3.603 17.007 1.00 88.62 118 VAL A N 1
ATOM 917 C CA . VAL A 1 118 ? 7.161 3.012 16.158 1.00 88.62 118 VAL A CA 1
ATOM 918 C C . VAL A 1 118 ? 8.538 3.457 16.632 1.00 88.62 118 VAL A C 1
ATOM 920 O O . VAL A 1 118 ? 8.694 4.500 17.269 1.00 88.62 118 VAL A O 1
ATOM 923 N N . VAL A 1 119 ? 9.559 2.674 16.298 1.00 78.31 119 VAL A N 1
ATOM 924 C CA . VAL A 1 119 ? 10.940 2.990 16.664 1.00 78.31 119 VAL A CA 1
ATOM 925 C C . VAL A 1 119 ? 11.595 3.794 15.543 1.00 78.31 119 VAL A C 1
ATOM 927 O O . VAL A 1 119 ? 11.870 3.264 14.471 1.00 78.31 119 VAL A O 1
ATOM 930 N N . GLY A 1 120 ? 11.907 5.061 15.822 1.00 67.38 120 GLY A N 1
ATOM 931 C CA . GLY A 1 120 ? 12.684 5.931 14.937 1.00 67.38 120 GLY A CA 1
ATOM 932 C C . GLY A 1 120 ? 11.867 6.993 14.195 1.00 67.38 120 GLY A C 1
ATOM 933 O O . GLY A 1 120 ? 10.644 7.062 14.280 1.00 67.38 120 GLY A O 1
ATOM 934 N N . SER A 1 121 ? 12.583 7.867 13.483 1.00 60.22 121 SER A N 1
ATOM 935 C CA . SER A 1 121 ? 12.005 8.901 12.618 1.00 60.22 121 SER A CA 1
ATOM 936 C C . SER A 1 121 ? 12.175 8.496 11.157 1.00 60.22 121 SER A C 1
ATOM 938 O O . SER A 1 121 ? 13.292 8.216 10.710 1.00 60.22 121 SER A O 1
ATOM 940 N N . HIS A 1 122 ? 11.077 8.468 10.402 1.00 67.19 122 HIS A N 1
ATOM 941 C CA . HIS A 1 122 ? 11.110 8.153 8.979 1.00 67.19 122 HIS A CA 1
ATOM 942 C C . HIS A 1 122 ? 11.223 9.437 8.157 1.00 67.19 122 HIS A C 1
ATOM 944 O O . HIS A 1 122 ? 10.312 10.261 8.097 1.00 67.19 122 HIS A O 1
ATOM 950 N N . PHE A 1 123 ? 12.357 9.601 7.475 1.00 68.75 123 PHE A N 1
ATOM 951 C CA . PHE A 1 123 ? 12.589 10.725 6.570 1.00 68.75 123 PHE A CA 1
ATOM 952 C C . PHE A 1 123 ? 11.969 10.456 5.190 1.00 68.75 123 PHE A C 1
ATOM 954 O O . PHE A 1 123 ? 12.671 10.190 4.210 1.00 68.75 123 PHE A O 1
ATOM 961 N N . TRP A 1 124 ? 10.639 10.546 5.114 1.00 78.81 124 TRP A N 1
ATOM 962 C CA . TRP A 1 124 ? 9.841 10.280 3.907 1.00 78.81 124 TRP A CA 1
ATOM 963 C C . TRP A 1 124 ? 10.299 11.068 2.682 1.00 78.81 124 TRP A C 1
ATOM 965 O O . TRP A 1 124 ? 10.461 10.503 1.603 1.00 78.81 124 TRP A O 1
ATOM 975 N N . GLY A 1 125 ? 10.604 12.358 2.852 1.00 83.50 125 GLY A N 1
ATOM 976 C CA . GLY A 1 125 ? 11.074 13.205 1.752 1.00 83.50 125 GLY A CA 1
ATOM 977 C C . GLY A 1 125 ? 12.362 12.687 1.104 1.00 83.50 125 GLY A C 1
ATOM 978 O O . GLY A 1 125 ? 12.468 12.649 -0.122 1.00 83.50 125 GLY A O 1
ATOM 979 N N . ALA A 1 126 ? 13.317 12.214 1.912 1.00 88.31 126 ALA A N 1
ATOM 980 C CA . ALA A 1 126 ? 14.566 11.646 1.411 1.00 88.31 126 ALA A CA 1
ATOM 981 C C . ALA A 1 126 ? 14.339 10.287 0.728 1.00 88.31 126 ALA A C 1
ATOM 983 O O . ALA A 1 126 ? 14.927 10.025 -0.322 1.00 88.31 126 ALA A O 1
ATOM 984 N N . ALA A 1 127 ? 13.466 9.440 1.283 1.00 89.50 127 ALA A N 1
ATOM 985 C CA . ALA A 1 127 ? 13.102 8.164 0.669 1.00 89.50 127 ALA A CA 1
ATOM 986 C C . ALA A 1 127 ? 12.412 8.365 -0.692 1.00 89.50 127 ALA A C 1
ATOM 988 O O . ALA A 1 127 ? 12.819 7.754 -1.679 1.00 89.50 127 ALA A O 1
ATOM 989 N N . HIS A 1 128 ? 11.449 9.287 -0.789 1.00 91.31 128 HIS A N 1
ATOM 990 C CA . HIS A 1 128 ? 10.789 9.612 -2.057 1.00 91.31 128 HIS A CA 1
ATOM 991 C C . HIS A 1 128 ? 11.755 10.250 -3.056 1.00 91.31 128 HIS A C 1
ATOM 993 O O . HIS A 1 128 ? 11.707 9.937 -4.242 1.00 91.31 128 HIS A O 1
ATOM 999 N N . ALA A 1 129 ? 12.674 11.113 -2.612 1.00 93.25 129 ALA A N 1
ATOM 1000 C CA . ALA A 1 129 ? 13.713 11.651 -3.487 1.00 93.25 129 ALA A CA 1
ATOM 1001 C C . ALA A 1 129 ? 14.607 10.539 -4.066 1.00 93.25 129 ALA A C 1
ATOM 1003 O O . ALA A 1 129 ? 14.889 10.558 -5.265 1.00 93.25 129 ALA A O 1
ATOM 1004 N N . LYS A 1 130 ? 15.001 9.546 -3.257 1.00 95.25 130 LYS A N 1
ATOM 1005 C CA . LYS A 1 130 ? 15.775 8.382 -3.720 1.00 95.25 130 LYS A CA 1
ATOM 1006 C C . LYS A 1 130 ? 14.982 7.495 -4.678 1.00 95.25 130 LYS A C 1
ATOM 1008 O O . LYS A 1 130 ? 15.519 7.120 -5.714 1.00 95.25 130 LYS A O 1
ATOM 1013 N N . ALA A 1 131 ? 13.713 7.215 -4.382 1.00 94.69 131 ALA A N 1
ATOM 1014 C CA . ALA A 1 131 ? 12.840 6.442 -5.265 1.00 94.69 131 ALA A CA 1
ATOM 1015 C C . ALA A 1 131 ? 12.671 7.125 -6.633 1.00 94.69 131 ALA A C 1
ATOM 1017 O O . ALA A 1 131 ? 12.875 6.505 -7.676 1.00 94.69 131 ALA A O 1
ATOM 1018 N N . ARG A 1 132 ? 12.395 8.438 -6.646 1.00 94.81 132 ARG A N 1
ATOM 1019 C CA . ARG A 1 132 ? 12.245 9.215 -7.887 1.00 94.81 132 ARG A CA 1
ATOM 1020 C C . ARG A 1 132 ? 13.528 9.257 -8.711 1.00 94.81 132 ARG A C 1
ATOM 1022 O O . ARG A 1 132 ? 13.466 9.207 -9.936 1.00 94.81 132 ARG A O 1
ATOM 1029 N N . ASN A 1 133 ? 14.686 9.320 -8.066 1.00 96.38 133 ASN A N 1
ATOM 1030 C CA . ASN A 1 133 ? 15.982 9.379 -8.745 1.00 96.38 133 ASN A CA 1
ATOM 1031 C C . ASN A 1 133 ? 16.670 8.011 -8.869 1.00 96.38 133 ASN A C 1
ATOM 1033 O O . ASN A 1 133 ? 17.861 7.951 -9.170 1.00 96.38 133 ASN A O 1
ATOM 1037 N N . CYS A 1 134 ? 15.949 6.911 -8.637 1.00 96.69 134 CYS A N 1
ATOM 1038 C CA . CYS A 1 134 ? 16.541 5.582 -8.629 1.00 96.69 134 CYS A CA 1
ATOM 1039 C C . CYS A 1 134 ? 17.159 5.229 -9.992 1.00 96.69 134 CYS A C 1
ATOM 1041 O O . CYS A 1 134 ? 16.548 5.426 -11.045 1.00 96.69 134 CYS A O 1
ATOM 1043 N N . SER A 1 135 ? 18.362 4.645 -9.973 1.00 96.88 135 SER A N 1
ATOM 1044 C CA . SER A 1 135 ? 19.065 4.192 -11.178 1.00 96.88 135 SER A CA 1
ATOM 1045 C C . SER A 1 135 ? 18.347 3.054 -11.912 1.00 96.88 135 SER A C 1
ATOM 1047 O O . SER A 1 135 ? 18.580 2.860 -13.103 1.00 96.88 135 SER A O 1
ATOM 1049 N N . LYS A 1 136 ? 17.434 2.344 -11.243 1.00 96.56 136 LYS A N 1
ATOM 1050 C CA . LYS A 1 136 ? 16.580 1.316 -11.855 1.00 96.56 136 LYS A CA 1
ATOM 1051 C C . LYS A 1 136 ? 15.537 1.912 -12.809 1.00 96.56 136 LYS A C 1
ATOM 1053 O O . LYS A 1 136 ? 15.063 1.217 -13.699 1.00 96.56 136 LYS A O 1
ATOM 1058 N N . ARG A 1 137 ? 15.193 3.198 -12.659 1.00 96.38 137 ARG A N 1
ATOM 1059 C CA . ARG A 1 137 ? 14.290 3.910 -13.577 1.00 96.38 137 ARG A CA 1
ATOM 1060 C C . ARG A 1 137 ? 15.028 4.330 -14.846 1.00 96.38 137 ARG A C 1
ATOM 1062 O O . ARG A 1 137 ? 16.221 4.655 -14.797 1.00 96.38 137 ARG A O 1
ATOM 1069 N N . HIS A 1 138 ? 14.300 4.402 -15.961 1.00 95.25 138 HIS A N 1
ATOM 1070 C CA . HIS A 1 138 ? 14.836 4.916 -17.220 1.00 95.25 138 HIS A CA 1
ATOM 1071 C C . HIS A 1 138 ? 15.315 6.376 -17.056 1.00 95.25 138 HIS A C 1
ATOM 1073 O O . HIS A 1 138 ? 14.610 7.168 -16.422 1.00 95.25 138 HIS A O 1
ATOM 1079 N N . PRO A 1 139 ? 16.481 6.769 -17.609 1.00 96.56 139 PRO A N 1
ATOM 1080 C CA . PRO A 1 139 ? 17.035 8.111 -17.415 1.00 96.56 139 PRO A CA 1
ATOM 1081 C C . PRO A 1 139 ? 16.075 9.257 -17.756 1.00 96.56 139 PRO A C 1
ATOM 1083 O O . PRO A 1 139 ? 16.063 10.251 -17.038 1.00 96.56 139 PRO A O 1
ATOM 1086 N N . SER A 1 140 ? 15.231 9.104 -18.785 1.00 96.50 140 SER A N 1
ATOM 1087 C CA . SER A 1 140 ? 14.286 10.150 -19.216 1.00 96.50 140 SER A CA 1
ATOM 1088 C C . SER A 1 140 ? 13.146 10.443 -18.233 1.00 96.50 140 SER A C 1
ATOM 1090 O O . SER A 1 140 ? 12.460 11.445 -18.401 1.00 96.50 140 SER A O 1
ATOM 1092 N N . VAL A 1 141 ? 12.919 9.588 -17.229 1.00 95.19 141 VAL A N 1
ATOM 1093 C CA . VAL A 1 141 ? 11.825 9.753 -16.252 1.00 95.19 141 VAL A CA 1
ATOM 1094 C C . VAL A 1 141 ? 12.316 9.878 -14.808 1.00 95.19 141 VAL A C 1
ATOM 1096 O O . VAL A 1 141 ? 11.506 9.993 -13.887 1.00 95.19 141 VAL A O 1
ATOM 1099 N N . ARG A 1 142 ? 13.634 9.851 -14.571 1.00 96.44 142 ARG A N 1
ATOM 1100 C CA . ARG A 1 142 ? 14.195 10.071 -13.228 1.00 96.44 142 ARG A CA 1
ATOM 1101 C C . ARG A 1 142 ? 13.886 11.492 -12.756 1.00 96.44 142 ARG A C 1
ATOM 1103 O O . ARG A 1 142 ? 13.920 12.436 -13.532 1.00 96.44 142 ARG A O 1
ATOM 1110 N N . GLY A 1 143 ? 13.572 11.630 -11.473 1.00 94.81 143 GLY A N 1
ATOM 1111 C CA . GLY A 1 143 ? 13.135 12.887 -10.859 1.00 94.81 143 GLY A CA 1
ATOM 1112 C C . GLY A 1 143 ? 11.620 13.102 -10.904 1.00 94.81 143 GLY A C 1
ATOM 1113 O O . GLY A 1 143 ? 11.077 13.707 -9.978 1.00 94.81 143 GLY A O 1
ATOM 1114 N N . ASN A 1 144 ? 10.921 12.526 -11.889 1.00 94.31 144 ASN A N 1
ATOM 1115 C CA . ASN A 1 144 ? 9.461 12.602 -11.960 1.00 94.31 144 ASN A CA 1
ATOM 1116 C C . ASN A 1 144 ? 8.825 11.853 -10.784 1.00 94.31 144 ASN A C 1
ATOM 1118 O O . ASN A 1 144 ? 9.334 10.809 -10.356 1.00 94.31 144 ASN A O 1
ATOM 1122 N N . ASN A 1 145 ? 7.696 12.362 -10.289 1.00 92.44 145 ASN A N 1
ATOM 1123 C CA . ASN A 1 145 ? 6.819 11.620 -9.383 1.00 92.44 145 ASN A CA 1
ATOM 1124 C C . ASN A 1 145 ? 6.243 10.379 -10.089 1.00 92.44 145 ASN A C 1
ATOM 1126 O O . ASN A 1 145 ? 6.508 10.143 -11.272 1.00 92.44 145 ASN A O 1
ATOM 1130 N N . PHE A 1 146 ? 5.459 9.591 -9.354 1.00 93.81 146 PHE A N 1
ATOM 1131 C CA . PHE A 1 146 ? 4.532 8.655 -9.985 1.00 93.81 146 PHE A CA 1
ATOM 1132 C C . PHE A 1 146 ? 3.676 9.412 -11.006 1.00 93.81 146 PHE A C 1
ATOM 1134 O O . PHE A 1 146 ? 3.335 10.577 -10.789 1.00 93.81 146 PHE A O 1
ATOM 1141 N N . ASN A 1 147 ? 3.391 8.770 -12.133 1.00 94.12 147 ASN A N 1
ATOM 1142 C CA . ASN A 1 147 ? 2.310 9.185 -13.017 1.00 94.12 147 ASN A CA 1
ATOM 1143 C C . ASN A 1 147 ? 0.994 8.497 -12.594 1.00 94.12 147 ASN A C 1
ATOM 1145 O O . ASN A 1 147 ? 0.961 7.721 -11.639 1.00 94.12 147 ASN A O 1
ATOM 1149 N N . VAL A 1 148 ? -0.095 8.752 -13.328 1.00 95.75 148 VAL A N 1
ATOM 1150 C CA . VAL A 1 148 ? -1.405 8.143 -13.037 1.00 95.75 148 VAL A CA 1
ATOM 1151 C C . VAL A 1 148 ? -1.342 6.614 -13.053 1.00 95.75 148 VAL A C 1
ATOM 1153 O O . VAL A 1 148 ? -1.877 5.989 -12.146 1.00 95.75 148 VAL A O 1
ATOM 1156 N N . VAL A 1 149 ? -0.670 6.011 -14.036 1.00 96.00 149 VAL A N 1
ATOM 1157 C CA . VAL A 1 149 ? -0.534 4.549 -14.144 1.00 96.00 149 VAL A CA 1
ATOM 1158 C C . VAL A 1 149 ? 0.241 3.991 -12.950 1.00 96.00 149 VAL A C 1
ATOM 1160 O O . VAL A 1 149 ? -0.247 3.076 -12.294 1.00 96.00 149 VAL A O 1
ATOM 1163 N N . ASP A 1 150 ? 1.385 4.586 -12.596 1.00 96.62 150 ASP A N 1
ATOM 1164 C CA . ASP A 1 150 ? 2.182 4.185 -11.430 1.00 96.62 150 ASP A CA 1
ATOM 1165 C C . ASP A 1 150 ? 1.338 4.245 -10.143 1.00 96.62 150 ASP A C 1
ATOM 1167 O O . ASP A 1 150 ? 1.309 3.298 -9.355 1.00 96.62 150 ASP A O 1
ATOM 1171 N N . SER A 1 151 ? 0.606 5.348 -9.944 1.00 97.38 151 SER A N 1
ATOM 1172 C CA . SER A 1 151 ? -0.259 5.558 -8.781 1.00 97.38 151 SER A CA 1
ATOM 1173 C C . SER A 1 151 ? -1.404 4.556 -8.705 1.00 97.38 151 SER A C 1
ATOM 1175 O O . SER A 1 151 ? -1.683 4.035 -7.625 1.00 97.38 151 SER A O 1
ATOM 1177 N N . ARG A 1 152 ? -2.066 4.266 -9.826 1.00 98.12 152 ARG A N 1
ATOM 1178 C CA . ARG A 1 152 ? -3.180 3.315 -9.859 1.00 98.12 152 ARG A CA 1
ATOM 1179 C C . ARG A 1 152 ? -2.708 1.877 -9.671 1.00 98.12 152 ARG A C 1
ATOM 1181 O O . ARG A 1 152 ? -3.308 1.149 -8.883 1.00 98.12 152 ARG A O 1
ATOM 1188 N N . THR A 1 153 ? -1.596 1.484 -10.293 1.00 98.31 153 THR A N 1
ATOM 1189 C CA . THR A 1 153 ? -0.960 0.179 -10.047 1.00 98.31 153 THR A CA 1
ATOM 1190 C C . THR A 1 153 ? -0.597 0.026 -8.572 1.00 98.31 153 THR A C 1
ATOM 1192 O O . THR A 1 153 ? -0.952 -0.977 -7.953 1.00 98.31 153 THR A O 1
ATOM 1195 N N . TRP A 1 154 ? 0.023 1.051 -7.973 1.00 98.12 154 TRP A N 1
ATOM 1196 C CA . TRP A 1 154 ? 0.330 1.068 -6.542 1.00 98.12 154 TRP A CA 1
ATOM 1197 C C . TRP A 1 154 ? -0.930 0.878 -5.693 1.00 98.12 154 TRP A C 1
ATOM 1199 O O . TRP A 1 154 ? -0.957 -0.013 -4.849 1.00 98.12 154 TRP A O 1
ATOM 1209 N N . MET A 1 155 ? -1.999 1.643 -5.951 1.00 98.56 155 MET A N 1
ATOM 1210 C CA . MET A 1 155 ? -3.250 1.537 -5.190 1.00 98.56 155 MET A CA 1
ATOM 1211 C C . MET A 1 155 ? -3.895 0.155 -5.317 1.00 98.56 155 MET A C 1
ATOM 1213 O O . MET A 1 155 ? -4.297 -0.411 -4.303 1.00 98.56 155 MET A O 1
ATOM 1217 N N . ARG A 1 156 ? -3.966 -0.418 -6.524 1.00 98.62 156 ARG A N 1
ATOM 1218 C CA . ARG A 1 156 ? -4.572 -1.739 -6.753 1.00 98.62 156 ARG A CA 1
ATOM 1219 C C . ARG A 1 156 ? -3.845 -2.846 -5.997 1.00 98.62 156 ARG A C 1
ATOM 1221 O O . ARG A 1 156 ? -4.495 -3.617 -5.292 1.00 98.62 156 ARG A O 1
ATOM 1228 N N . LEU A 1 157 ? -2.513 -2.896 -6.079 1.00 98.75 157 LEU A N 1
ATOM 1229 C CA . LEU A 1 157 ? -1.718 -3.890 -5.345 1.00 98.75 157 LEU A CA 1
ATOM 1230 C C . LEU A 1 157 ? -1.793 -3.673 -3.830 1.00 98.75 157 LEU A C 1
ATOM 1232 O O . LEU A 1 157 ? -1.865 -4.632 -3.063 1.00 98.75 157 LEU A O 1
ATOM 1236 N N . HIS A 1 158 ? -1.832 -2.417 -3.390 1.00 98.62 158 HIS A N 1
ATOM 1237 C CA . HIS A 1 158 ? -1.944 -2.056 -1.979 1.00 98.62 158 HIS A CA 1
ATOM 1238 C C . HIS A 1 158 ? -3.295 -2.468 -1.382 1.00 98.62 158 HIS A C 1
ATOM 1240 O O . HIS A 1 158 ? -3.345 -3.105 -0.328 1.00 98.62 158 HIS A O 1
ATOM 1246 N N . PHE A 1 159 ? -4.402 -2.192 -2.079 1.00 98.75 159 PHE A N 1
ATOM 1247 C CA . PHE A 1 159 ? -5.732 -2.644 -1.666 1.0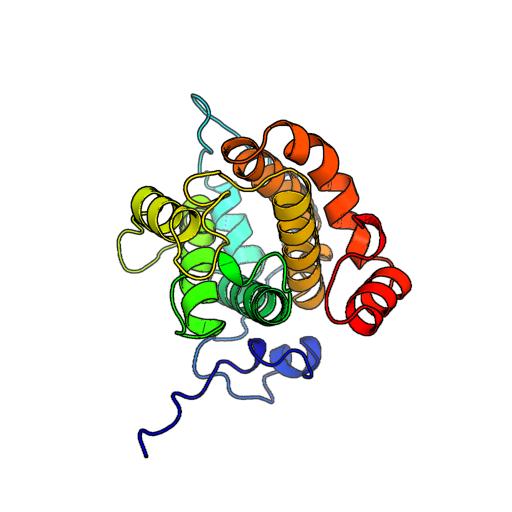0 98.75 159 PHE A CA 1
ATOM 1248 C C . PHE A 1 159 ? -5.922 -4.154 -1.813 1.00 98.75 159 PHE A C 1
ATOM 1250 O O . PHE A 1 159 ? -6.645 -4.744 -1.011 1.00 98.75 159 PHE A O 1
ATOM 1257 N N . TRP A 1 160 ? -5.289 -4.796 -2.799 1.00 98.62 160 TRP A N 1
ATOM 1258 C CA . TRP A 1 160 ? -5.271 -6.254 -2.903 1.00 98.62 160 TRP A CA 1
ATOM 1259 C C . TRP A 1 160 ? -4.592 -6.892 -1.687 1.00 98.62 160 TRP A C 1
ATOM 1261 O O . TRP A 1 160 ? -5.228 -7.692 -1.007 1.00 98.62 160 TRP A O 1
ATOM 1271 N N . ALA A 1 161 ? -3.383 -6.463 -1.325 1.00 98.50 161 ALA A N 1
ATOM 1272 C CA . ALA A 1 161 ? -2.691 -6.968 -0.139 1.00 98.50 161 ALA A CA 1
ATOM 1273 C C . ALA A 1 161 ? -3.486 -6.722 1.156 1.00 98.50 161 ALA A C 1
ATOM 1275 O O . ALA A 1 161 ? -3.615 -7.608 2.000 1.00 98.50 161 ALA A O 1
ATOM 1276 N N . ALA A 1 162 ? -4.092 -5.539 1.303 1.00 98.19 162 ALA A N 1
ATOM 1277 C CA . ALA A 1 162 ? -4.965 -5.258 2.439 1.00 98.19 162 ALA A CA 1
ATOM 1278 C C . ALA A 1 162 ? -6.203 -6.181 2.464 1.00 98.19 162 ALA A C 1
ATOM 1280 O O . ALA A 1 162 ? -6.675 -6.570 3.536 1.00 98.19 162 ALA A O 1
ATOM 1281 N N . ARG A 1 163 ? -6.733 -6.566 1.296 1.00 97.50 163 ARG A N 1
ATOM 1282 C CA . ARG A 1 163 ? -7.847 -7.515 1.185 1.00 97.50 163 ARG A CA 1
ATOM 1283 C C . ARG A 1 163 ? -7.435 -8.925 1.595 1.00 97.50 163 ARG A C 1
ATOM 1285 O O . ARG A 1 163 ? -8.189 -9.534 2.350 1.00 97.50 163 ARG A O 1
ATOM 1292 N N . GLU A 1 164 ? -6.264 -9.391 1.162 1.00 96.75 164 GLU A N 1
ATOM 1293 C CA . GLU A 1 164 ? -5.696 -10.686 1.569 1.00 96.75 164 GLU A CA 1
ATOM 1294 C C . GLU A 1 164 ? -5.529 -10.771 3.091 1.00 96.75 164 GLU A C 1
ATOM 1296 O O . GLU A 1 164 ? -5.903 -11.768 3.693 1.00 96.75 164 GLU A O 1
ATOM 1301 N N . CYS A 1 165 ? -5.087 -9.686 3.733 1.00 95.62 165 CYS A N 1
ATOM 1302 C CA . CYS A 1 165 ? -4.996 -9.584 5.194 1.00 95.62 165 CYS A CA 1
ATOM 1303 C C . CYS A 1 165 ? -6.341 -9.288 5.894 1.00 95.62 165 CYS A C 1
ATOM 1305 O O . CYS A 1 165 ? -6.367 -8.945 7.075 1.00 95.62 165 CYS A O 1
ATOM 1307 N N . GLY A 1 166 ? -7.476 -9.359 5.190 1.00 95.00 166 GLY A N 1
ATOM 1308 C CA . GLY A 1 166 ? -8.810 -9.257 5.790 1.00 95.00 166 GLY A CA 1
ATOM 1309 C C . GLY A 1 166 ? -9.270 -7.849 6.194 1.00 95.00 166 GLY A C 1
ATOM 1310 O O . GLY A 1 166 ? -10.368 -7.706 6.730 1.00 95.00 166 GLY A O 1
ATOM 1311 N N . PHE A 1 167 ? -8.518 -6.782 5.898 1.00 96.44 167 PHE A N 1
ATOM 1312 C CA . PHE A 1 167 ? -8.866 -5.414 6.328 1.00 96.44 167 PHE A CA 1
ATOM 1313 C C . PHE A 1 167 ? -10.230 -4.929 5.828 1.00 96.44 167 PHE A C 1
ATOM 1315 O O . PHE A 1 167 ? -10.920 -4.166 6.505 1.00 96.44 167 PHE A O 1
ATOM 1322 N N . HIS A 1 168 ? -10.637 -5.390 4.648 1.00 96.56 168 HIS A N 1
ATOM 1323 C CA . HIS A 1 168 ? -11.922 -5.056 4.041 1.00 96.56 168 HIS A CA 1
ATOM 1324 C C . HIS A 1 168 ? -13.140 -5.560 4.840 1.00 96.56 168 HIS A C 1
ATOM 1326 O O . HIS A 1 168 ? -14.236 -5.017 4.690 1.00 96.56 168 HIS A O 1
ATOM 1332 N N . LEU A 1 169 ? -12.961 -6.565 5.706 1.00 95.12 169 LEU A N 1
ATOM 1333 C CA . LEU A 1 169 ? -14.017 -7.087 6.579 1.00 95.12 169 LEU A CA 1
ATOM 1334 C C . LEU A 1 169 ? -14.348 -6.100 7.709 1.00 95.12 169 LEU A C 1
ATOM 1336 O O . LEU A 1 169 ? -15.502 -5.981 8.132 1.00 95.12 169 LEU A O 1
ATOM 1340 N N . HIS A 1 170 ? -13.357 -5.322 8.145 1.00 97.25 170 HIS A N 1
ATOM 1341 C CA . HIS A 1 170 ? -13.511 -4.297 9.164 1.00 97.25 170 HIS A CA 1
ATOM 1342 C C . HIS A 1 170 ? -13.970 -2.965 8.530 1.00 97.25 170 HIS A C 1
ATOM 1344 O O . HIS A 1 170 ? -13.177 -2.055 8.270 1.00 97.25 170 HIS A O 1
ATOM 1350 N N . ARG A 1 171 ? -15.283 -2.823 8.286 1.00 96.75 171 ARG A N 1
ATOM 1351 C CA . ARG A 1 171 ? -15.875 -1.730 7.474 1.00 96.75 171 ARG A CA 1
ATOM 1352 C C . ARG A 1 171 ? -15.455 -0.315 7.890 1.00 96.75 171 ARG A C 1
ATOM 1354 O O . ARG A 1 171 ? -15.257 0.529 7.020 1.00 96.75 171 ARG A O 1
ATOM 1361 N N . ALA A 1 172 ? -15.346 -0.039 9.188 1.00 97.44 172 ALA A N 1
ATOM 1362 C CA . ALA A 1 172 ? -14.920 1.265 9.699 1.00 97.44 172 ALA A CA 1
ATOM 1363 C C . ALA A 1 172 ? -13.500 1.620 9.240 1.00 97.44 172 ALA A C 1
ATOM 1365 O O . ALA A 1 172 ? -13.282 2.683 8.661 1.00 97.44 172 ALA A O 1
ATOM 1366 N N . PHE A 1 173 ? -12.569 0.685 9.434 1.00 98.06 173 PHE A N 1
ATOM 1367 C CA . PHE A 1 173 ? -11.201 0.780 8.934 1.00 98.06 173 PHE A CA 1
ATOM 1368 C C . PHE A 1 173 ? -11.178 0.892 7.421 1.00 98.06 173 PHE A C 1
ATOM 1370 O O . PHE A 1 173 ? -10.585 1.829 6.920 1.00 98.06 173 PHE A O 1
ATOM 1377 N N . TRP A 1 174 ? -11.865 0.012 6.689 1.00 98.06 174 TRP A N 1
ATOM 1378 C CA . TRP A 1 174 ? -11.823 0.031 5.226 1.00 98.06 174 TRP A CA 1
ATOM 1379 C C . TRP A 1 174 ? -12.267 1.377 4.639 1.00 98.06 174 TRP A C 1
ATOM 1381 O O . TRP A 1 174 ? -11.600 1.930 3.767 1.00 98.06 174 TRP A O 1
ATOM 1391 N N . ARG A 1 175 ? -13.353 1.958 5.169 1.00 97.81 175 ARG A N 1
ATOM 1392 C CA . ARG A 1 175 ? -13.827 3.292 4.764 1.00 97.81 175 ARG A CA 1
ATOM 1393 C C . ARG A 1 175 ? -12.813 4.383 5.088 1.00 97.81 175 ARG A C 1
ATOM 1395 O O . ARG A 1 175 ? -12.527 5.209 4.228 1.00 97.81 175 ARG A O 1
ATOM 1402 N N . TRP A 1 176 ? -12.280 4.378 6.310 1.00 97.88 176 TRP A N 1
ATOM 1403 C CA . TRP A 1 176 ? -11.235 5.317 6.715 1.00 97.88 176 TRP A CA 1
ATOM 1404 C C . TRP A 1 176 ? -9.984 5.176 5.837 1.00 97.88 176 TRP A C 1
ATOM 1406 O O . TRP A 1 176 ? -9.413 6.176 5.412 1.00 97.88 176 TRP A O 1
ATOM 1416 N N . TYR A 1 177 ? -9.605 3.943 5.505 1.00 98.19 177 TYR A N 1
ATOM 1417 C CA . TYR A 1 177 ? -8.392 3.620 4.773 1.00 98.19 177 TYR A CA 1
ATOM 1418 C C . TYR A 1 177 ? -8.461 4.038 3.308 1.00 98.19 177 TYR A C 1
ATOM 1420 O O . TYR A 1 177 ? -7.492 4.574 2.783 1.00 98.19 177 TYR A O 1
ATOM 1428 N N . ILE A 1 178 ? -9.620 3.892 2.658 1.00 98.25 178 ILE A N 1
ATOM 1429 C CA . ILE A 1 178 ? -9.840 4.450 1.317 1.00 98.25 178 ILE A CA 1
ATOM 1430 C C . ILE A 1 178 ? -9.602 5.967 1.328 1.00 98.25 178 ILE A C 1
ATOM 1432 O O . ILE A 1 178 ? -8.847 6.465 0.496 1.00 98.25 178 ILE A O 1
ATOM 1436 N N . SER A 1 179 ? -10.172 6.704 2.290 1.00 97.81 179 SER A N 1
ATOM 1437 C CA . SER A 1 179 ? -9.932 8.152 2.410 1.00 97.81 179 SER A CA 1
ATOM 1438 C C . SER A 1 179 ? -8.472 8.485 2.739 1.00 97.81 179 SER A C 1
ATOM 1440 O O . SER A 1 179 ? -7.930 9.453 2.207 1.00 97.81 179 SER A O 1
ATOM 1442 N N . PHE A 1 180 ? -7.819 7.669 3.570 1.00 97.56 180 PHE A N 1
ATOM 1443 C CA . PHE A 1 180 ? -6.397 7.802 3.884 1.00 97.56 180 PHE A CA 1
ATOM 1444 C C . PHE A 1 180 ? -5.523 7.681 2.633 1.00 97.56 180 PHE A C 1
ATOM 1446 O O . PHE A 1 180 ? -4.668 8.536 2.400 1.00 97.56 180 PHE A O 1
ATOM 1453 N N . ILE A 1 181 ? -5.755 6.663 1.805 1.00 97.94 181 ILE A N 1
ATOM 1454 C CA . ILE A 1 181 ? -5.003 6.455 0.564 1.00 97.94 181 ILE A CA 1
ATOM 1455 C C . ILE A 1 181 ? -5.315 7.557 -0.451 1.00 97.94 181 ILE A C 1
ATOM 1457 O O . ILE A 1 181 ? -4.389 8.092 -1.057 1.00 97.94 181 ILE A O 1
ATOM 1461 N N . GLN A 1 182 ? -6.582 7.963 -0.575 1.00 97.62 182 GLN A N 1
ATOM 1462 C CA . GLN A 1 182 ? -7.002 9.053 -1.460 1.00 97.62 182 GLN A CA 1
ATOM 1463 C C . GLN A 1 182 ? -6.265 10.358 -1.140 1.00 97.62 182 GLN A C 1
ATOM 1465 O O . GLN A 1 182 ? -5.783 11.041 -2.041 1.00 97.62 182 GLN A O 1
ATOM 1470 N N . HIS A 1 183 ? -6.145 10.697 0.145 1.00 96.12 183 HIS A N 1
ATOM 1471 C CA . HIS A 1 183 ? -5.414 11.884 0.576 1.00 96.12 183 HIS A CA 1
ATOM 1472 C C . HIS A 1 183 ? -3.927 11.802 0.219 1.00 96.12 183 HIS A C 1
ATOM 1474 O O . HIS A 1 183 ? -3.367 12.748 -0.331 1.00 96.12 183 HIS A O 1
ATOM 1480 N N . HIS A 1 184 ? -3.283 10.671 0.509 1.00 94.12 184 HIS A N 1
ATOM 1481 C CA . HIS A 1 184 ? -1.839 10.550 0.341 1.00 94.12 184 HIS A CA 1
ATOM 1482 C C . HIS A 1 184 ? -1.405 10.392 -1.116 1.00 94.12 184 HIS A C 1
ATOM 1484 O O . HIS A 1 184 ? -0.348 10.903 -1.491 1.00 94.12 184 HIS A O 1
ATOM 1490 N N . ILE A 1 185 ? -2.206 9.734 -1.959 1.00 94.94 185 ILE A N 1
ATOM 1491 C CA . ILE A 1 185 ? -1.865 9.572 -3.375 1.00 94.94 185 ILE A CA 1
ATOM 1492 C C . ILE A 1 185 ? -1.906 10.911 -4.129 1.00 94.94 185 ILE A C 1
ATOM 1494 O O . ILE A 1 185 ? -1.112 11.119 -5.051 1.00 94.94 185 ILE A O 1
ATOM 1498 N N . ALA A 1 186 ? -2.737 11.859 -3.676 1.00 93.31 186 ALA A N 1
ATOM 1499 C CA . ALA A 1 186 ? -2.849 13.196 -4.260 1.00 93.31 186 ALA A CA 1
ATOM 1500 C C . ALA A 1 186 ? -1.536 14.001 -4.193 1.00 93.31 186 ALA A C 1
ATOM 1502 O O . ALA A 1 186 ? -1.286 14.840 -5.056 1.00 93.31 186 ALA A O 1
ATOM 1503 N N . PHE A 1 187 ? -0.645 13.713 -3.232 1.00 87.06 187 PHE A N 1
ATOM 1504 C CA . PHE A 1 187 ? 0.681 14.347 -3.170 1.00 87.06 187 PHE A CA 1
ATOM 1505 C C . PHE A 1 187 ? 1.602 13.956 -4.333 1.00 87.06 187 PHE A C 1
ATOM 1507 O O . PHE A 1 187 ? 2.554 14.680 -4.632 1.00 87.06 187 PHE A O 1
ATOM 1514 N N . TYR A 1 188 ? 1.350 12.817 -4.977 1.00 85.38 188 TYR A N 1
ATOM 1515 C CA . TYR A 1 188 ? 2.144 12.349 -6.113 1.00 85.38 188 TYR A CA 1
ATOM 1516 C C . TYR A 1 188 ? 1.480 12.703 -7.433 1.00 85.38 188 TYR A C 1
ATOM 1518 O O . TYR A 1 188 ? 2.150 13.178 -8.352 1.00 85.38 188 TYR A O 1
ATOM 1526 N N . THR A 1 189 ? 0.173 12.461 -7.518 1.00 88.94 189 THR A N 1
ATOM 1527 C CA . THR A 1 189 ? -0.621 12.654 -8.727 1.00 88.94 189 THR A CA 1
ATOM 1528 C C . THR A 1 189 ? -2.062 12.956 -8.336 1.00 88.94 189 THR A C 1
ATOM 1530 O O . THR A 1 189 ? -2.827 12.050 -8.018 1.00 88.94 189 THR A O 1
ATOM 1533 N N . ASP A 1 190 ? -2.442 14.231 -8.382 1.00 85.62 190 ASP A N 1
ATOM 1534 C CA . ASP A 1 190 ? -3.781 14.688 -7.986 1.00 85.62 190 ASP A CA 1
ATOM 1535 C C . ASP A 1 190 ? -4.903 13.961 -8.752 1.00 85.62 190 ASP A C 1
ATOM 1537 O O . ASP A 1 190 ? -5.857 13.461 -8.159 1.00 85.62 190 ASP A O 1
ATOM 1541 N N . SER A 1 191 ? -4.731 13.761 -10.063 1.00 92.12 191 SER A N 1
ATOM 1542 C CA . SER A 1 191 ? -5.706 13.038 -10.889 1.00 92.12 191 SER A CA 1
ATOM 1543 C C . SER A 1 191 ? -5.903 11.576 -10.472 1.00 92.12 191 SER A C 1
ATOM 1545 O O . SER A 1 191 ? -7.004 11.046 -10.633 1.00 92.12 191 SER A O 1
ATOM 1547 N N . ALA A 1 192 ? -4.892 10.929 -9.879 1.00 94.56 192 ALA A N 1
ATOM 1548 C CA . ALA A 1 192 ? -5.002 9.548 -9.413 1.00 94.56 192 ALA A CA 1
ATOM 1549 C C . ALA A 1 192 ? -5.943 9.409 -8.203 1.00 94.56 192 ALA A C 1
ATOM 1551 O O . ALA A 1 192 ? -6.589 8.375 -8.053 1.00 94.56 192 ALA A O 1
ATOM 1552 N N . ALA A 1 193 ? -6.085 10.449 -7.372 1.00 95.44 193 ALA A N 1
ATOM 1553 C CA . ALA A 1 193 ? -6.936 10.407 -6.180 1.00 95.44 193 ALA A CA 1
ATOM 1554 C C . ALA A 1 193 ? -8.423 10.176 -6.506 1.00 95.44 193 ALA A C 1
ATOM 1556 O O . ALA A 1 193 ? -9.167 9.625 -5.696 1.00 95.44 193 ALA A O 1
ATOM 1557 N N . SER A 1 194 ? -8.871 10.550 -7.707 1.00 96.56 194 SER A N 1
ATOM 1558 C CA . SER A 1 194 ? -10.245 10.287 -8.158 1.00 96.56 194 SER A CA 1
ATOM 1559 C C . SER A 1 194 ? -10.545 8.793 -8.372 1.00 96.56 194 SER A C 1
ATOM 1561 O O . SER A 1 194 ? -11.695 8.379 -8.236 1.00 96.56 194 SER A O 1
ATOM 1563 N N . PHE A 1 195 ? -9.516 7.971 -8.612 1.00 97.94 195 PHE A N 1
ATOM 1564 C CA . PHE A 1 195 ? -9.644 6.533 -8.866 1.00 97.94 195 PHE A CA 1
ATOM 1565 C C . PHE A 1 195 ? -9.557 5.678 -7.600 1.00 97.94 195 PHE A C 1
ATOM 1567 O O . PHE A 1 195 ? -9.763 4.471 -7.671 1.00 97.94 195 PHE A O 1
ATOM 1574 N N . THR A 1 196 ? -9.284 6.255 -6.424 1.00 98.25 196 THR A N 1
ATOM 1575 C CA . THR A 1 196 ? -8.990 5.461 -5.218 1.00 98.25 196 THR A CA 1
ATOM 1576 C C . THR A 1 196 ? -10.104 4.478 -4.854 1.00 98.25 196 THR A C 1
ATOM 1578 O O . THR A 1 196 ? -9.816 3.348 -4.463 1.00 98.25 196 THR A O 1
ATOM 1581 N N . TYR A 1 197 ? -11.376 4.865 -4.998 1.00 98.31 197 TYR A N 1
ATOM 1582 C CA . TYR A 1 197 ? -12.483 3.938 -4.755 1.00 98.31 197 TYR A CA 1
ATOM 1583 C C . TYR A 1 197 ? -12.520 2.807 -5.793 1.00 98.31 197 TYR A C 1
ATOM 1585 O O . TYR A 1 197 ? -12.608 1.642 -5.408 1.00 98.31 197 TYR A O 1
ATOM 1593 N N . GLU A 1 198 ? -12.408 3.138 -7.081 1.00 98.12 198 GLU A N 1
ATOM 1594 C CA . GLU A 1 198 ? -12.363 2.166 -8.181 1.00 98.12 198 GLU A CA 1
ATOM 1595 C C . GLU A 1 198 ? -11.221 1.156 -7.985 1.00 98.12 198 GLU A C 1
ATOM 1597 O O . GLU A 1 198 ? -11.429 -0.056 -8.008 1.00 98.12 198 GLU A O 1
ATOM 1602 N N . ASP A 1 199 ? -10.023 1.641 -7.674 1.00 98.44 199 ASP A N 1
ATOM 1603 C CA . ASP A 1 199 ? -8.856 0.787 -7.463 1.00 98.44 199 ASP A CA 1
ATOM 1604 C C . ASP A 1 199 ? -8.958 -0.030 -6.159 1.00 98.44 199 ASP A C 1
ATOM 1606 O O . ASP A 1 199 ? -8.379 -1.112 -6.062 1.00 98.44 199 ASP A O 1
ATOM 1610 N N . SER A 1 200 ? -9.760 0.411 -5.179 1.00 98.50 200 SER A N 1
ATOM 1611 C CA . SER A 1 200 ? -10.058 -0.380 -3.974 1.00 98.50 200 SER A CA 1
ATOM 1612 C C . SER A 1 200 ? -10.982 -1.573 -4.235 1.00 98.50 200 SER A C 1
ATOM 1614 O O . SER A 1 200 ? -10.909 -2.579 -3.517 1.00 98.50 200 SER A O 1
ATOM 1616 N N . VAL A 1 201 ? -11.846 -1.483 -5.253 1.00 98.31 201 VAL A N 1
ATOM 1617 C CA . VAL A 1 201 ? -12.765 -2.566 -5.635 1.00 98.31 201 VAL A CA 1
ATOM 1618 C C . VAL A 1 201 ? -12.175 -3.489 -6.697 1.00 98.31 201 VAL A C 1
ATOM 1620 O O . VAL A 1 201 ? -12.650 -4.610 -6.837 1.00 98.31 201 VAL A O 1
ATOM 1623 N N . TRP A 1 202 ? -11.099 -3.083 -7.380 1.00 98.56 202 TRP A N 1
ATOM 1624 C CA . TRP A 1 202 ? -10.438 -3.875 -8.425 1.00 98.56 202 TRP A CA 1
ATOM 1625 C C . TRP A 1 202 ? -10.139 -5.321 -7.992 1.00 98.56 202 TRP A C 1
ATOM 1627 O O . TRP A 1 202 ? -10.509 -6.266 -8.690 1.00 98.56 202 TRP A O 1
ATOM 1637 N N . SER A 1 203 ? -9.567 -5.500 -6.797 1.00 97.38 203 SER A N 1
ATOM 1638 C CA . SER A 1 203 ? -9.211 -6.815 -6.236 1.00 97.38 203 SER A CA 1
ATOM 1639 C C . SER A 1 203 ? -10.395 -7.614 -5.676 1.00 97.38 203 SER A C 1
ATOM 1641 O O . SER A 1 203 ? -10.201 -8.702 -5.145 1.00 97.38 203 SER A O 1
ATOM 1643 N N . MET A 1 204 ? -11.630 -7.102 -5.762 1.00 97.44 204 MET A N 1
ATOM 1644 C CA . MET A 1 204 ? -12.834 -7.888 -5.446 1.00 97.44 204 MET A CA 1
ATOM 1645 C C . MET A 1 204 ? -13.155 -8.915 -6.530 1.00 97.44 204 MET A C 1
ATOM 1647 O O . MET A 1 204 ? -13.934 -9.836 -6.291 1.00 97.44 204 MET A O 1
ATOM 1651 N N . HIS A 1 205 ? -12.589 -8.745 -7.722 1.00 97.62 205 HIS A N 1
ATOM 1652 C CA . HIS A 1 205 ? -12.875 -9.582 -8.870 1.00 97.62 205 HIS A CA 1
ATOM 1653 C C . HIS A 1 205 ? -11.672 -10.468 -9.184 1.00 97.62 205 HIS A C 1
ATOM 1655 O O . HIS A 1 205 ? -10.649 -9.981 -9.656 1.00 97.62 205 HIS A O 1
ATOM 1661 N N . GLN A 1 206 ? -11.806 -11.778 -8.965 1.00 97.31 206 GLN A N 1
ATOM 1662 C CA . GLN A 1 206 ? -10.706 -12.726 -9.175 1.00 97.31 206 GLN A CA 1
ATOM 1663 C C . GLN A 1 206 ? -10.141 -12.669 -10.603 1.00 97.31 206 GLN A C 1
ATOM 1665 O O . GLN A 1 206 ? -8.930 -12.698 -10.776 1.00 97.31 206 GLN A O 1
ATOM 1670 N N . HIS A 1 207 ? -10.994 -12.458 -11.613 1.00 97.88 207 HIS A N 1
ATOM 1671 C CA . HIS A 1 207 ? -10.547 -12.338 -13.004 1.00 97.88 207 HIS A CA 1
ATOM 1672 C C . HIS A 1 207 ? -9.553 -11.186 -13.233 1.00 97.88 207 HIS A C 1
ATOM 1674 O O . HIS A 1 207 ? -8.706 -11.294 -14.111 1.00 97.88 207 HIS A O 1
ATOM 1680 N N . ASN A 1 208 ? -9.626 -10.100 -12.452 1.00 98.31 208 ASN A N 1
ATOM 1681 C CA . ASN A 1 208 ? -8.673 -8.993 -12.545 1.00 98.31 208 ASN A CA 1
ATOM 1682 C C . ASN A 1 208 ? -7.289 -9.410 -12.038 1.00 98.31 208 ASN A C 1
ATOM 1684 O O . ASN A 1 208 ? -6.276 -9.106 -12.666 1.00 98.31 208 ASN A O 1
ATOM 1688 N N . ILE A 1 209 ? -7.258 -10.129 -10.913 1.00 98.06 209 ILE A N 1
ATOM 1689 C CA . ILE A 1 209 ? -6.031 -10.681 -10.333 1.00 98.06 209 ILE A CA 1
ATOM 1690 C C . ILE A 1 209 ? -5.429 -11.705 -11.294 1.00 98.06 209 ILE A C 1
ATOM 1692 O O . ILE A 1 209 ? -4.244 -11.623 -11.611 1.00 98.06 209 ILE A O 1
ATOM 1696 N N . ASP A 1 210 ? -6.249 -12.623 -11.806 1.00 98.06 210 ASP A N 1
ATOM 1697 C CA . ASP A 1 210 ? -5.809 -13.652 -12.746 1.00 98.06 210 ASP A CA 1
ATOM 1698 C C . ASP A 1 210 ? -5.231 -13.019 -14.015 1.00 98.06 210 ASP A C 1
ATOM 1700 O O . ASP A 1 210 ? -4.149 -13.407 -14.448 1.00 98.06 210 ASP A O 1
ATOM 1704 N N . ALA A 1 211 ? -5.898 -12.002 -14.574 1.00 98.00 211 ALA A N 1
ATOM 1705 C CA . ALA A 1 211 ? -5.414 -11.279 -15.746 1.00 98.00 211 ALA A CA 1
ATOM 1706 C C . ALA A 1 211 ? -4.081 -10.563 -15.473 1.00 98.00 211 ALA A C 1
ATOM 1708 O O . ALA A 1 211 ? -3.167 -10.645 -16.290 1.00 98.00 211 ALA A O 1
ATOM 1709 N N . TYR A 1 212 ? -3.928 -9.917 -14.313 1.00 98.12 212 TYR A N 1
ATOM 1710 C CA . TYR A 1 212 ? -2.671 -9.286 -13.897 1.00 98.12 212 TYR A CA 1
ATOM 1711 C C . TYR A 1 212 ? -1.522 -10.299 -13.764 1.00 98.12 212 TYR A C 1
ATOM 1713 O O . TYR A 1 212 ? -0.421 -10.058 -14.265 1.00 98.12 212 TYR A O 1
ATOM 1721 N N . VAL A 1 213 ? -1.769 -11.450 -13.129 1.00 97.69 213 VAL A N 1
ATOM 1722 C CA . VAL A 1 213 ? -0.761 -12.510 -12.952 1.00 97.69 213 VAL A CA 1
ATOM 1723 C C . VAL A 1 213 ? -0.399 -13.153 -14.295 1.00 97.69 213 VAL A C 1
ATOM 1725 O O . VAL A 1 213 ? 0.784 -13.322 -14.593 1.00 97.69 213 VAL A O 1
ATOM 1728 N N . GLN A 1 214 ? -1.393 -13.466 -15.133 1.00 97.62 214 GLN A N 1
ATOM 1729 C CA . GLN A 1 214 ? -1.187 -14.021 -16.477 1.00 97.62 214 GLN A CA 1
ATOM 1730 C C . GLN A 1 214 ? -0.446 -13.044 -17.397 1.00 97.62 214 GLN A C 1
ATOM 1732 O O . GLN A 1 214 ? 0.370 -13.479 -18.207 1.00 97.62 214 GLN A O 1
ATOM 1737 N N . ASN A 1 215 ? -0.650 -11.735 -17.221 1.00 97.50 215 ASN A N 1
ATOM 1738 C CA . ASN A 1 215 ? 0.082 -10.683 -17.928 1.00 97.50 215 ASN A CA 1
ATOM 1739 C C . ASN A 1 215 ? 1.464 -10.382 -17.309 1.00 97.50 215 ASN A C 1
ATOM 1741 O O . ASN A 1 215 ? 1.997 -9.279 -17.426 1.00 97.50 215 ASN A O 1
ATOM 1745 N N . GLY A 1 216 ? 2.057 -11.351 -16.603 1.00 96.81 216 GLY A N 1
ATOM 1746 C CA . GLY A 1 216 ? 3.405 -11.225 -16.059 1.00 96.81 216 GLY A CA 1
ATOM 1747 C C . GLY A 1 216 ? 3.535 -10.149 -14.981 1.00 96.81 216 GLY A C 1
ATOM 1748 O O . GLY A 1 216 ? 4.590 -9.525 -14.890 1.00 96.81 216 GLY A O 1
ATOM 1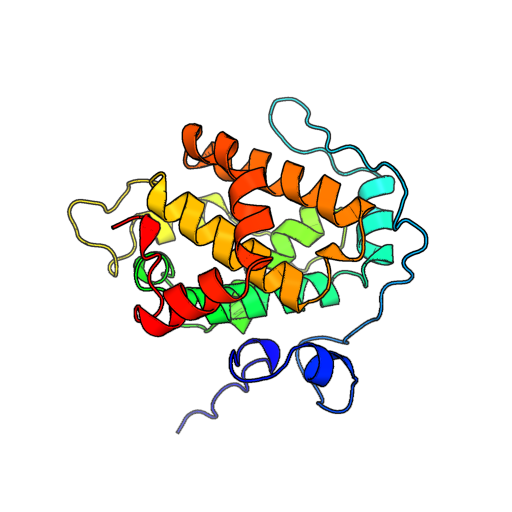749 N N . HIS A 1 217 ? 2.495 -9.956 -14.162 1.00 97.56 217 HIS A N 1
ATOM 1750 C CA . HIS A 1 217 ? 2.43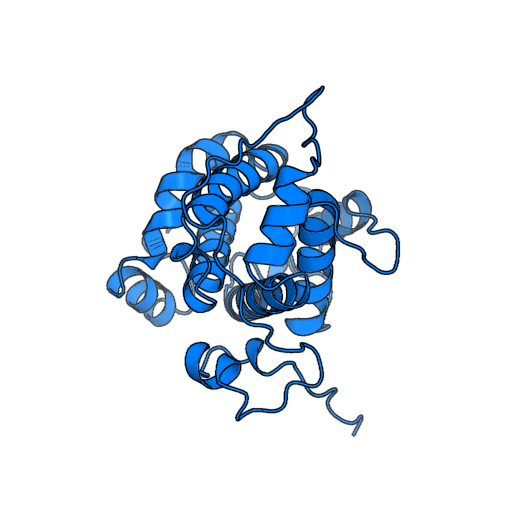6 -8.933 -13.112 1.00 97.56 217 HIS A CA 1
ATOM 1751 C C . HIS A 1 217 ? 2.490 -7.510 -13.690 1.00 97.56 217 HIS A C 1
ATOM 1753 O O . HIS A 1 217 ? 3.292 -6.669 -13.279 1.00 97.56 217 HIS A O 1
ATOM 1759 N N . ARG A 1 218 ? 1.640 -7.255 -14.693 1.00 96.50 218 ARG A N 1
ATOM 1760 C CA . ARG A 1 218 ? 1.409 -5.929 -15.285 1.00 96.50 218 ARG A CA 1
ATOM 1761 C C . ARG A 1 218 ? -0.082 -5.710 -15.488 1.00 96.50 218 ARG A C 1
ATOM 1763 O O . ARG A 1 218 ? -0.782 -6.617 -15.926 1.00 96.50 218 ARG A O 1
ATOM 1770 N N . MET A 1 219 ? -0.566 -4.510 -15.167 1.00 96.94 219 MET A N 1
ATOM 1771 C CA . MET A 1 219 ? -1.983 -4.147 -15.297 1.00 96.94 219 MET A CA 1
ATOM 1772 C C . MET A 1 219 ? -2.388 -4.120 -16.781 1.00 96.94 219 MET A C 1
ATOM 1774 O O . MET A 1 219 ? -1.955 -3.209 -17.483 1.00 96.94 219 MET A O 1
ATOM 1778 N N . PRO A 1 220 ? -3.189 -5.085 -17.272 1.00 95.06 220 PRO A N 1
ATOM 1779 C CA . PRO A 1 220 ? -3.474 -5.217 -18.704 1.00 95.06 220 PRO A CA 1
ATOM 1780 C C . PRO A 1 220 ? -4.386 -4.108 -19.247 1.00 95.06 220 PRO A C 1
ATOM 1782 O O . PRO A 1 220 ? -4.420 -3.864 -20.444 1.00 95.06 220 PRO A O 1
ATOM 1785 N N . ASP A 1 221 ? -5.135 -3.431 -18.379 1.00 92.69 221 ASP A N 1
ATOM 1786 C CA . ASP A 1 221 ? -6.063 -2.349 -18.717 1.00 92.69 221 ASP A CA 1
ATOM 1787 C C . ASP A 1 221 ? -5.424 -0.948 -18.676 1.00 92.69 221 ASP A C 1
ATOM 1789 O O . ASP A 1 221 ? -6.110 0.046 -18.909 1.00 92.69 221 ASP A O 1
ATOM 1793 N N . PHE A 1 222 ? -4.123 -0.857 -18.373 1.00 89.25 222 PHE A N 1
ATOM 1794 C CA . PHE A 1 222 ? -3.333 0.382 -18.445 1.00 89.25 222 PHE A CA 1
ATOM 1795 C C . PHE A 1 222 ? -2.338 0.400 -19.614 1.00 89.25 222 PHE A C 1
ATOM 1797 O O . PHE A 1 222 ? -1.555 1.347 -19.722 1.00 89.25 222 PHE A O 1
ATOM 1804 N N . GLU A 1 223 ? -2.346 -0.643 -20.447 1.00 63.38 223 GLU A N 1
ATOM 1805 C CA . GLU A 1 223 ? -1.505 -0.775 -21.644 1.00 63.38 223 GLU A CA 1
ATOM 1806 C C . GLU A 1 223 ? -2.159 -0.193 -22.901 1.00 63.38 223 GLU A C 1
ATOM 1808 O O . GLU A 1 223 ? -3.400 -0.281 -23.041 1.00 63.38 223 GLU A O 1
#